Protein AF-A0A958PTQ6-F1 (afdb_monomer)

Structure (mmCIF, N/CA/C/O backbone):
data_AF-A0A958PTQ6-F1
#
_entry.id   AF-A0A958PTQ6-F1
#
loop_
_atom_site.group_PDB
_atom_site.id
_atom_site.type_symbol
_atom_site.label_atom_id
_atom_site.label_alt_id
_atom_site.label_comp_id
_atom_site.label_asym_id
_atom_site.label_entity_id
_atom_site.label_seq_id
_atom_site.pdbx_PDB_ins_code
_atom_site.Cartn_x
_atom_site.Cartn_y
_atom_site.Cartn_z
_atom_site.occupancy
_atom_site.B_iso_or_equiv
_atom_site.auth_seq_id
_atom_site.auth_comp_id
_atom_site.auth_asym_id
_atom_site.auth_atom_id
_atom_site.pdbx_PDB_model_num
ATOM 1 N N . MET A 1 1 ? 23.319 -6.627 0.185 1.00 74.75 1 MET A N 1
ATOM 2 C CA . MET A 1 1 ? 22.075 -5.988 0.674 1.00 74.75 1 MET A CA 1
ATOM 3 C C . MET A 1 1 ? 20.921 -6.926 0.342 1.00 74.75 1 MET A C 1
ATOM 5 O O . MET A 1 1 ? 20.973 -7.502 -0.732 1.00 74.75 1 MET A O 1
ATOM 9 N N . ASN A 1 2 ? 19.949 -7.148 1.234 1.00 90.38 2 ASN A N 1
ATOM 10 C CA . ASN A 1 2 ? 18.765 -7.967 0.922 1.00 90.38 2 ASN A CA 1
ATOM 11 C C . ASN A 1 2 ? 17.647 -7.031 0.417 1.00 90.38 2 ASN A C 1
ATOM 13 O O . ASN A 1 2 ? 17.141 -6.259 1.234 1.00 90.38 2 ASN A O 1
ATOM 17 N N . PRO A 1 3 ? 17.265 -7.074 -0.876 1.00 94.81 3 PRO A N 1
ATOM 18 C CA . PRO A 1 3 ? 16.287 -6.142 -1.443 1.00 94.81 3 PRO A CA 1
ATOM 19 C C . PRO A 1 3 ? 14.936 -6.154 -0.730 1.00 94.81 3 PRO A C 1
ATOM 21 O O . PRO A 1 3 ? 14.421 -5.101 -0.368 1.00 94.81 3 PRO A O 1
ATOM 24 N N . LEU A 1 4 ? 14.396 -7.341 -0.437 1.00 95.69 4 LEU A N 1
ATOM 25 C CA . LEU A 1 4 ? 13.112 -7.475 0.252 1.00 95.69 4 LEU A CA 1
ATOM 26 C C . LEU A 1 4 ? 13.173 -6.898 1.669 1.00 95.69 4 LEU A C 1
ATOM 28 O O . LEU A 1 4 ? 12.216 -6.293 2.138 1.00 95.69 4 LEU A O 1
ATOM 32 N N . LYS A 1 5 ? 14.298 -7.058 2.379 1.00 94.69 5 LYS A N 1
ATOM 33 C CA . LYS A 1 5 ? 14.469 -6.468 3.719 1.00 94.69 5 LYS A CA 1
ATOM 34 C C . LYS A 1 5 ? 14.433 -4.940 3.677 1.00 94.69 5 LYS A C 1
ATOM 36 O O . LYS A 1 5 ? 13.886 -4.330 4.589 1.00 94.69 5 LYS A O 1
ATOM 41 N N . GLU A 1 6 ? 15.015 -4.332 2.651 1.00 95.31 6 GLU A N 1
ATOM 42 C CA . GLU A 1 6 ? 14.995 -2.878 2.489 1.00 95.31 6 GLU A CA 1
ATOM 43 C C . GLU A 1 6 ? 13.618 -2.376 2.047 1.00 95.31 6 GLU A C 1
ATOM 45 O O . GLU A 1 6 ? 13.095 -1.457 2.671 1.00 95.31 6 GLU A O 1
ATOM 50 N N . LEU A 1 7 ? 12.986 -3.029 1.065 1.00 96.50 7 LEU A N 1
ATOM 51 C CA . LEU A 1 7 ? 11.627 -2.700 0.618 1.00 96.50 7 LEU A CA 1
ATOM 52 C C . LEU A 1 7 ? 10.601 -2.778 1.759 1.00 96.50 7 LEU A C 1
ATOM 54 O O . LEU A 1 7 ? 9.735 -1.915 1.852 1.00 96.50 7 LEU A O 1
ATOM 58 N N . ARG A 1 8 ? 10.729 -3.740 2.686 1.00 93.94 8 ARG A N 1
ATOM 59 C CA . ARG A 1 8 ? 9.829 -3.846 3.853 1.00 93.94 8 ARG A CA 1
ATOM 60 C C . ARG A 1 8 ? 9.816 -2.604 4.743 1.00 93.94 8 ARG A C 1
ATOM 62 O O . ARG A 1 8 ? 8.774 -2.264 5.291 1.00 93.94 8 ARG A O 1
ATOM 69 N N . LYS A 1 9 ? 10.934 -1.879 4.855 1.00 93.06 9 LYS A N 1
ATOM 70 C CA . LYS A 1 9 ? 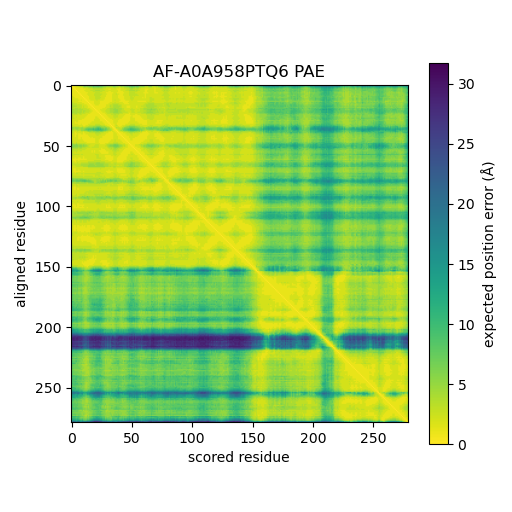10.989 -0.612 5.616 1.00 93.06 9 LYS A CA 1
ATOM 71 C C . LYS A 1 9 ? 10.126 0.484 4.973 1.00 93.06 9 LYS A C 1
ATOM 73 O O . LYS A 1 9 ? 9.817 1.495 5.600 1.00 93.06 9 LYS A O 1
ATOM 78 N N . TYR A 1 10 ? 9.745 0.281 3.716 1.00 94.62 10 TYR A N 1
ATOM 79 C CA . TYR A 1 10 ? 8.960 1.190 2.898 1.00 94.62 10 TYR A CA 1
ATOM 80 C C . TYR A 1 10 ? 7.533 0.678 2.639 1.00 94.62 10 TYR A C 1
ATOM 82 O O . TYR A 1 10 ? 6.839 1.230 1.797 1.00 94.62 10 TYR A O 1
ATOM 90 N N . ILE A 1 11 ? 7.046 -0.324 3.384 1.00 92.31 11 ILE A N 1
ATOM 91 C CA . ILE A 1 11 ? 5.626 -0.717 3.336 1.00 92.31 11 ILE A CA 1
ATOM 92 C C . ILE A 1 11 ? 4.741 0.477 3.688 1.00 92.31 11 ILE A C 1
ATOM 94 O O . ILE A 1 11 ? 5.008 1.174 4.669 1.00 92.31 11 ILE A O 1
ATOM 98 N N . GLY A 1 12 ? 3.698 0.700 2.895 1.00 90.75 12 GLY A N 1
ATOM 99 C CA . GLY A 1 12 ? 2.684 1.729 3.084 1.00 90.75 12 GLY A CA 1
ATOM 100 C C . GLY A 1 12 ? 2.213 2.335 1.765 1.00 90.75 12 GLY A C 1
ATOM 101 O O . GLY A 1 12 ? 2.660 1.953 0.681 1.00 90.75 12 GLY A O 1
ATOM 102 N N . SER A 1 13 ? 1.330 3.323 1.881 1.00 92.69 13 SER A N 1
ATOM 103 C CA . SER A 1 13 ? 0.839 4.110 0.750 1.00 92.69 13 SER A CA 1
ATOM 104 C C . SER A 1 13 ? 1.626 5.396 0.535 1.00 92.69 13 SER A C 1
ATOM 106 O O . SER A 1 13 ? 2.121 6.024 1.473 1.00 92.69 13 SER A O 1
ATOM 108 N N . TYR A 1 14 ? 1.692 5.813 -0.723 1.00 96.00 14 TYR A N 1
ATOM 109 C CA . TYR A 1 14 ? 2.466 6.939 -1.211 1.00 96.00 14 TYR A CA 1
ATOM 110 C C . TYR A 1 14 ? 1.671 7.733 -2.238 1.00 96.00 14 TYR A C 1
ATOM 112 O O . TYR A 1 14 ? 0.955 7.164 -3.064 1.00 96.00 14 TYR A O 1
ATOM 120 N N . LYS A 1 15 ? 1.839 9.056 -2.216 1.00 96.25 15 LYS A N 1
ATOM 121 C CA . LYS A 1 15 ? 1.257 9.966 -3.201 1.00 96.25 15 LYS A CA 1
ATOM 122 C C . LYS A 1 15 ? 2.251 11.046 -3.606 1.00 96.25 15 LYS A C 1
ATOM 124 O O . LYS A 1 15 ? 2.983 11.581 -2.772 1.00 96.25 15 LYS A O 1
ATOM 129 N N . GLY A 1 16 ? 2.259 11.402 -4.880 1.00 96.94 16 GLY A N 1
ATOM 130 C CA . GLY A 1 16 ? 3.077 12.493 -5.399 1.00 96.94 16 GLY A CA 1
ATOM 131 C C . GLY A 1 16 ? 2.732 12.828 -6.835 1.00 96.94 16 GLY A C 1
ATOM 132 O O . GLY A 1 16 ? 1.826 12.235 -7.414 1.00 96.94 16 GLY A O 1
ATOM 133 N N . ASP A 1 17 ? 3.462 13.777 -7.399 1.00 97.62 17 ASP A N 1
ATOM 134 C CA . ASP A 1 17 ? 3.298 14.174 -8.791 1.00 97.62 17 ASP A CA 1
ATOM 135 C C . ASP A 1 17 ? 4.319 13.448 -9.675 1.00 97.62 17 ASP A C 1
ATOM 137 O O . ASP A 1 17 ? 5.428 13.106 -9.243 1.00 97.62 17 ASP A O 1
ATOM 141 N N . GLY A 1 18 ? 3.930 13.205 -10.921 1.00 97.69 18 GLY A N 1
ATOM 142 C CA . GLY A 1 18 ? 4.759 12.585 -11.943 1.00 97.69 18 GLY A CA 1
ATOM 143 C C . GLY A 1 18 ? 4.455 13.121 -13.334 1.00 97.69 18 GLY A C 1
ATOM 144 O O . GLY A 1 18 ? 3.530 13.913 -13.528 1.00 97.69 18 GLY A O 1
ATOM 145 N N . ILE A 1 19 ? 5.266 12.703 -14.301 1.00 97.69 19 ILE A N 1
ATOM 146 C CA . ILE A 1 19 ? 5.143 13.075 -15.714 1.00 97.69 19 ILE A CA 1
ATOM 147 C C . ILE A 1 19 ? 5.263 11.801 -16.547 1.00 97.69 19 ILE A C 1
ATOM 149 O O . ILE A 1 19 ? 6.124 10.965 -16.267 1.00 97.69 19 ILE A O 1
ATOM 153 N N . ASN A 1 20 ? 4.378 11.631 -17.532 1.00 95.81 20 ASN A N 1
ATOM 154 C CA . ASN A 1 20 ? 4.401 10.488 -18.445 1.00 95.81 20 ASN A CA 1
ATOM 155 C C . ASN A 1 20 ? 5.215 10.783 -19.723 1.00 95.81 20 ASN A C 1
ATOM 157 O O . ASN A 1 20 ? 5.738 11.879 -19.927 1.00 95.81 20 ASN A O 1
ATOM 161 N N . HIS A 1 21 ? 5.272 9.803 -20.624 1.00 94.19 21 HIS A N 1
ATOM 162 C CA . HIS A 1 21 ? 6.069 9.881 -21.850 1.00 94.19 21 HIS A CA 1
ATOM 163 C C . HIS A 1 21 ? 5.585 10.942 -22.852 1.00 94.19 21 HIS A C 1
ATOM 165 O O . HIS A 1 21 ? 6.371 11.397 -23.680 1.00 94.19 21 HIS A O 1
ATOM 171 N N . GLU A 1 22 ? 4.329 11.382 -22.743 1.00 95.06 22 GLU A N 1
ATOM 172 C CA . GLU A 1 22 ? 3.746 12.477 -23.527 1.00 95.06 22 GLU A CA 1
ATOM 173 C C . GLU A 1 22 ? 3.939 13.852 -22.860 1.00 95.06 22 GLU A C 1
ATOM 175 O O . GLU A 1 22 ? 3.348 14.840 -23.288 1.00 95.06 22 GLU A O 1
ATOM 180 N N . GLN A 1 23 ? 4.756 13.933 -21.801 1.00 96.12 23 GLN A N 1
ATOM 181 C CA . GLN A 1 23 ? 4.955 15.135 -20.980 1.00 96.12 23 GLN A CA 1
ATOM 182 C C . GLN A 1 23 ? 3.685 15.608 -20.254 1.00 96.12 23 GLN A C 1
ATOM 184 O O . GLN A 1 23 ? 3.584 16.765 -19.835 1.00 96.12 23 GLN A O 1
ATOM 189 N N . GLN A 1 24 ? 2.708 14.719 -20.064 1.00 96.75 24 GLN A N 1
ATOM 190 C CA . GLN A 1 24 ? 1.491 15.032 -19.323 1.00 96.75 24 GLN A CA 1
ATOM 191 C C . GLN A 1 24 ? 1.720 14.808 -17.821 1.00 96.75 24 GLN A C 1
ATOM 193 O O . GLN A 1 24 ? 2.206 13.742 -17.423 1.00 96.75 24 GLN A O 1
ATOM 198 N N . PRO A 1 25 ? 1.348 15.777 -16.964 1.00 97.81 25 PRO A N 1
ATOM 199 C CA . PRO A 1 25 ? 1.438 15.615 -15.522 1.00 97.81 25 PRO A CA 1
ATOM 200 C C . PRO A 1 25 ? 0.342 14.680 -15.000 1.00 97.81 25 PRO A C 1
ATOM 202 O O . PRO A 1 25 ? -0.800 14.717 -15.470 1.00 97.81 25 PRO A O 1
ATOM 205 N N . PHE A 1 26 ? 0.664 13.904 -13.970 1.00 98.00 26 PHE A N 1
ATOM 206 C CA . PHE A 1 26 ? -0.277 13.029 -13.276 1.00 98.00 26 PHE A CA 1
ATOM 207 C C . PHE A 1 26 ? -0.021 13.009 -11.764 1.00 98.00 26 PHE A C 1
ATOM 209 O O . PHE A 1 26 ? 1.083 13.294 -11.305 1.00 98.00 26 PHE A O 1
ATOM 216 N N . SER A 1 27 ? -1.034 12.623 -10.988 1.00 98.06 27 SER A N 1
ATOM 217 C CA . SER A 1 27 ? -0.866 12.221 -9.591 1.00 98.06 27 SER A CA 1
ATOM 218 C C . SER A 1 27 ? -0.601 10.719 -9.520 1.00 98.06 27 SER A C 1
ATOM 220 O O . SER A 1 27 ? -1.423 9.913 -9.961 1.00 98.06 27 SER A O 1
ATOM 222 N N . GLY A 1 28 ? 0.568 10.357 -9.001 1.00 97.81 28 GLY A N 1
ATOM 223 C CA . GLY A 1 28 ? 0.984 8.987 -8.742 1.00 97.81 28 GLY A CA 1
ATOM 224 C C . GLY A 1 28 ? 0.494 8.523 -7.376 1.00 97.81 28 GLY A C 1
ATOM 225 O O . GLY A 1 28 ? 0.630 9.247 -6.387 1.00 97.81 28 GLY A O 1
ATOM 226 N N . TYR A 1 29 ? -0.055 7.315 -7.333 1.00 96.94 29 TYR A N 1
ATOM 227 C CA . TYR A 1 29 ? -0.448 6.616 -6.115 1.00 96.94 29 TYR A CA 1
ATOM 228 C C . TYR A 1 29 ? 0.249 5.268 -6.112 1.00 96.94 29 TYR A C 1
ATOM 230 O O . TYR A 1 29 ? 0.063 4.509 -7.058 1.00 96.94 29 TYR A O 1
ATOM 238 N N . LEU A 1 30 ? 1.037 4.982 -5.079 1.00 97.75 30 LEU A N 1
ATOM 239 C CA . LEU A 1 30 ? 1.739 3.711 -4.926 1.00 97.75 30 LEU A CA 1
ATOM 240 C C . LEU A 1 30 ? 1.401 3.104 -3.569 1.00 97.75 30 LEU A C 1
ATOM 242 O O . LEU A 1 30 ? 1.512 3.788 -2.557 1.00 97.75 30 LEU A O 1
ATOM 246 N N . CYS A 1 31 ? 1.031 1.830 -3.537 1.00 95.69 31 CYS A N 1
ATOM 24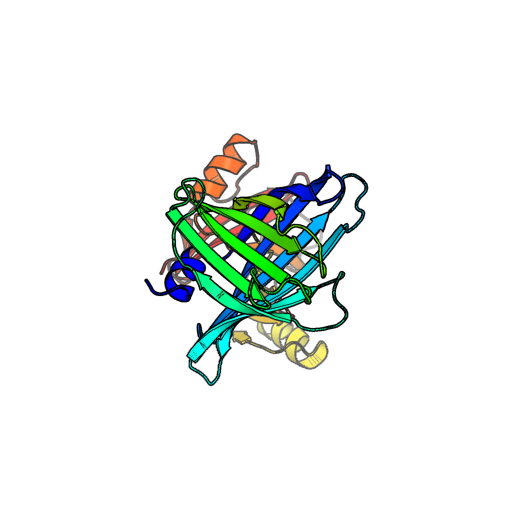7 C CA . CYS A 1 31 ? 0.904 1.052 -2.310 1.00 95.69 31 CYS A CA 1
ATOM 248 C C . CYS A 1 31 ? 1.913 -0.091 -2.353 1.00 95.69 31 CYS A C 1
ATOM 250 O O . CYS A 1 31 ? 1.910 -0.873 -3.300 1.00 95.69 31 CYS A O 1
ATOM 252 N N . LEU A 1 32 ? 2.780 -0.171 -1.345 1.00 96.00 32 LEU A N 1
ATOM 253 C CA . LEU A 1 32 ? 3.722 -1.270 -1.166 1.00 96.00 32 LEU A CA 1
ATOM 254 C C . LEU A 1 32 ? 3.311 -2.064 0.071 1.00 96.00 32 LEU A C 1
ATOM 256 O O . LEU A 1 32 ? 3.217 -1.508 1.164 1.00 96.00 32 LEU A O 1
ATOM 260 N N . SER A 1 33 ? 3.098 -3.364 -0.079 1.00 93.06 33 SER A N 1
ATOM 261 C CA . SER A 1 33 ? 2.662 -4.241 1.005 1.00 93.06 33 SER A CA 1
ATOM 262 C C . SER A 1 33 ? 3.421 -5.561 1.008 1.00 93.06 33 SER A C 1
ATOM 264 O O . SER A 1 33 ? 4.108 -5.917 0.050 1.00 93.06 33 SER A O 1
ATOM 266 N N . GLU A 1 34 ? 3.358 -6.264 2.132 1.00 92.94 34 GLU A N 1
ATOM 267 C CA . GLU A 1 34 ? 3.967 -7.580 2.268 1.00 92.94 34 GLU A CA 1
ATOM 268 C C . GLU A 1 34 ? 3.088 -8.658 1.633 1.00 92.94 34 GLU A C 1
ATOM 270 O O . GLU A 1 34 ? 1.865 -8.622 1.751 1.00 92.94 34 GLU A O 1
ATOM 275 N N . LEU A 1 35 ? 3.722 -9.639 0.992 1.00 92.06 35 LEU A N 1
ATOM 276 C CA . LEU A 1 35 ? 3.042 -10.738 0.321 1.00 92.06 35 LEU A CA 1
ATOM 277 C C . LEU A 1 35 ? 3.436 -12.088 0.946 1.00 92.06 35 LEU A C 1
ATOM 279 O O . LEU A 1 35 ? 4.625 -12.401 1.039 1.00 92.06 35 LEU A O 1
ATOM 283 N N . PHE A 1 36 ? 2.425 -12.884 1.321 1.00 84.75 36 PHE A N 1
ATOM 284 C CA . PHE A 1 36 ? 2.510 -14.265 1.836 1.00 84.75 36 PHE A CA 1
ATOM 285 C C . PHE A 1 36 ? 3.610 -14.504 2.885 1.00 84.75 36 PHE A C 1
ATOM 287 O O . PHE A 1 36 ? 4.693 -14.962 2.529 1.00 84.75 36 PHE A O 1
ATOM 294 N N . ASP A 1 37 ? 3.339 -14.265 4.173 1.00 83.94 37 ASP A N 1
ATOM 295 C CA . ASP A 1 37 ? 4.273 -14.543 5.285 1.00 83.94 37 ASP A CA 1
ATOM 296 C C . ASP A 1 37 ? 5.708 -14.065 5.004 1.00 83.94 37 ASP A C 1
ATOM 298 O O . ASP A 1 37 ? 6.680 -14.818 5.110 1.00 83.94 37 ASP A O 1
ATOM 302 N N . SER A 1 38 ? 5.840 -12.816 4.557 1.00 85.38 38 SER A N 1
ATOM 303 C CA . SER A 1 38 ? 7.129 -12.213 4.211 1.00 85.38 38 SER A CA 1
ATOM 304 C C . SER A 1 38 ? 7.872 -12.858 3.033 1.00 85.38 38 SER A C 1
ATOM 306 O O . SER A 1 38 ? 9.073 -12.627 2.890 1.00 85.38 38 SER A O 1
ATOM 308 N N . LYS A 1 39 ? 7.232 -13.631 2.152 1.00 92.31 39 LYS A N 1
ATOM 309 C CA . LYS A 1 39 ? 7.912 -14.261 1.000 1.00 92.31 39 LYS A CA 1
ATOM 310 C C . LYS A 1 39 ? 8.140 -13.318 -0.180 1.00 92.31 39 LYS A C 1
ATOM 312 O O . LYS A 1 39 ? 9.017 -13.578 -1.001 1.00 92.31 39 LYS A O 1
ATOM 317 N N . GLY A 1 40 ? 7.407 -12.213 -0.249 1.00 96.25 40 GLY A N 1
ATOM 318 C CA . GLY A 1 40 ? 7.584 -11.194 -1.276 1.00 96.25 40 GLY A CA 1
ATOM 319 C C . GLY A 1 40 ? 6.955 -9.864 -0.890 1.00 96.25 40 GLY A C 1
ATOM 320 O O . GLY A 1 40 ? 6.556 -9.656 0.257 1.00 96.25 40 GLY A O 1
ATOM 321 N N . MET A 1 41 ? 6.859 -8.979 -1.874 1.00 97.75 41 MET A N 1
ATOM 322 C CA . MET A 1 41 ? 6.129 -7.719 -1.787 1.00 97.75 41 MET A CA 1
ATOM 323 C C . MET A 1 41 ? 5.060 -7.671 -2.873 1.00 97.75 41 MET A C 1
ATOM 325 O O . MET A 1 41 ? 5.260 -8.189 -3.971 1.00 97.75 41 MET A O 1
ATOM 329 N N . GLU A 1 42 ? 3.966 -6.988 -2.584 1.00 97.25 42 GLU A N 1
ATOM 330 C CA . GLU A 1 42 ? 2.983 -6.558 -3.568 1.00 97.25 42 GLU A CA 1
ATOM 331 C C . GLU A 1 42 ? 3.087 -5.039 -3.729 1.00 97.25 42 GLU A C 1
ATOM 333 O O . GLU A 1 42 ? 3.165 -4.307 -2.741 1.00 97.25 42 GLU A O 1
ATOM 338 N N . LEU A 1 43 ? 3.123 -4.573 -4.975 1.00 98.12 43 LEU A N 1
ATOM 339 C CA . LEU A 1 43 ? 3.170 -3.162 -5.339 1.00 98.12 43 LEU A CA 1
ATOM 340 C C . LEU A 1 43 ? 1.988 -2.862 -6.257 1.00 98.12 43 LEU A C 1
ATOM 342 O O . LEU A 1 43 ? 1.845 -3.474 -7.310 1.00 98.12 43 LEU A O 1
ATOM 346 N N . GLU A 1 44 ? 1.150 -1.911 -5.875 1.00 97.75 44 GLU A N 1
ATOM 347 C CA . GLU A 1 44 ? 0.102 -1.362 -6.735 1.00 97.75 44 GLU A CA 1
ATOM 348 C C . GLU A 1 44 ? 0.456 0.076 -7.083 1.00 97.75 44 GLU A C 1
ATOM 350 O O . GLU A 1 44 ? 0.816 0.850 -6.195 1.00 97.75 44 GLU A O 1
ATOM 355 N N . PHE A 1 45 ? 0.333 0.451 -8.356 1.00 98.38 45 PHE A N 1
ATOM 356 C CA . PHE A 1 45 ? 0.572 1.823 -8.791 1.00 98.38 45 PHE A CA 1
ATOM 357 C C . PHE A 1 45 ? -0.514 2.316 -9.749 1.00 98.38 45 PHE A C 1
ATOM 359 O O . PHE A 1 45 ? -1.020 1.573 -10.590 1.00 98.38 45 PHE A O 1
ATOM 366 N N . LYS A 1 46 ? -0.883 3.594 -9.616 1.00 98.06 46 LYS A N 1
ATOM 367 C CA . LYS A 1 46 ? -1.790 4.305 -10.526 1.00 98.06 46 LYS A CA 1
ATOM 368 C C . LYS A 1 46 ? -1.241 5.687 -10.855 1.00 98.06 46 LYS A C 1
ATOM 370 O O . LYS A 1 46 ? -0.907 6.451 -9.951 1.00 98.06 46 LYS A O 1
ATOM 375 N N . ALA A 1 47 ? -1.243 6.028 -12.138 1.00 98.06 47 ALA A N 1
ATOM 376 C CA . ALA A 1 47 ? -1.017 7.374 -12.646 1.00 98.06 47 ALA A CA 1
ATOM 377 C C . ALA A 1 47 ? -2.353 7.960 -13.118 1.00 98.06 47 ALA A C 1
ATOM 379 O O . ALA A 1 47 ? -2.949 7.465 -14.079 1.00 98.06 47 ALA A O 1
ATOM 380 N N . ILE A 1 48 ? -2.827 9.001 -12.432 1.00 97.75 48 ILE A N 1
ATOM 381 C CA . ILE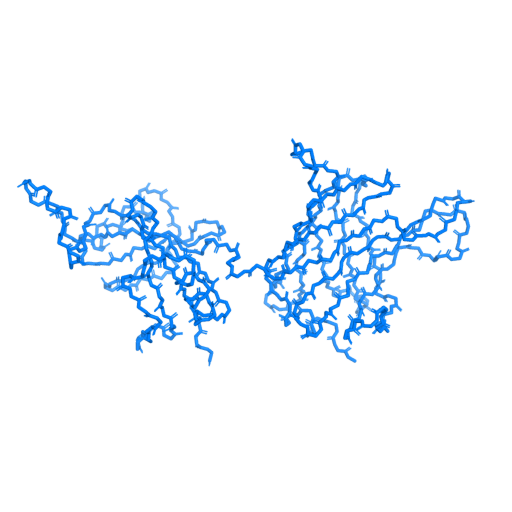 A 1 48 ? -4.142 9.605 -12.679 1.00 97.75 48 ILE A CA 1
ATOM 382 C C . ILE A 1 48 ? -3.962 11.059 -13.124 1.00 97.75 48 ILE A C 1
ATOM 384 O O . ILE A 1 48 ? -3.349 11.861 -12.416 1.00 97.75 48 ILE A O 1
ATOM 388 N N . GLY A 1 49 ? -4.488 11.396 -14.300 1.00 97.00 49 GLY A N 1
ATOM 389 C CA . GLY A 1 49 ? -4.550 12.755 -14.823 1.00 97.00 49 GLY A CA 1
ATOM 390 C C . GLY A 1 49 ? -5.420 13.673 -13.962 1.00 97.00 49 GLY A C 1
ATOM 391 O O . GLY A 1 49 ? -6.222 13.231 -13.139 1.00 97.00 49 GLY A O 1
ATOM 392 N N . LYS A 1 50 ? -5.280 14.990 -14.147 1.00 92.31 50 LYS A N 1
ATOM 393 C CA . LYS A 1 50 ? -6.047 15.989 -13.372 1.00 92.31 50 LYS A CA 1
ATOM 394 C C . LYS A 1 50 ? -7.562 15.900 -13.587 1.00 92.31 50 LYS A C 1
ATOM 396 O O . LYS A 1 50 ? -8.321 16.338 -12.731 1.00 92.31 50 LYS A O 1
ATOM 401 N N . ASP A 1 51 ? -7.978 15.363 -14.724 1.00 93.69 51 ASP A N 1
ATOM 402 C CA . ASP A 1 51 ? -9.364 15.109 -15.117 1.00 93.69 51 ASP A CA 1
ATOM 403 C C . ASP A 1 51 ? -9.911 13.769 -14.586 1.00 93.69 51 ASP A C 1
ATOM 405 O O . ASP A 1 51 ? -11.071 13.443 -14.823 1.00 93.69 51 ASP A O 1
ATOM 409 N N . GLY A 1 52 ? -9.094 12.996 -13.863 1.00 92.94 52 GLY A N 1
ATOM 410 C CA . GLY A 1 52 ? -9.440 11.661 -13.379 1.00 92.94 52 GLY A CA 1
ATOM 411 C C . GLY A 1 52 ? -9.147 10.536 -14.375 1.00 92.94 52 GLY A C 1
ATOM 412 O O . GLY A 1 52 ? -9.359 9.372 -14.034 1.00 92.94 52 GLY A O 1
ATOM 413 N N . THR A 1 53 ? -8.632 10.842 -15.571 1.00 95.75 53 THR A N 1
ATOM 414 C CA . THR A 1 53 ? -8.244 9.828 -16.558 1.00 95.75 53 THR A CA 1
ATOM 415 C C . THR A 1 53 ? -7.111 8.964 -16.006 1.00 95.75 53 THR A C 1
ATOM 417 O O . THR A 1 53 ? -6.107 9.470 -15.508 1.00 95.75 53 THR A O 1
ATOM 420 N N . ILE A 1 54 ? -7.247 7.640 -16.096 1.00 96.00 54 ILE A N 1
ATOM 421 C CA . ILE A 1 54 ? -6.185 6.705 -15.709 1.00 96.00 54 ILE A CA 1
ATOM 422 C C . ILE A 1 54 ? -5.226 6.569 -16.892 1.00 96.00 54 ILE A C 1
ATOM 424 O O . ILE A 1 54 ? -5.563 5.936 -17.888 1.00 96.00 54 ILE A O 1
ATOM 428 N N . TYR A 1 55 ? -4.032 7.149 -16.780 1.00 96.06 55 TYR A N 1
ATOM 429 C CA . TYR A 1 55 ? -2.980 6.990 -17.791 1.00 96.06 55 TYR A CA 1
ATOM 430 C C . TYR A 1 55 ? -2.263 5.649 -17.666 1.00 96.06 55 TYR A C 1
ATOM 432 O O . TYR A 1 55 ? -1.756 5.116 -18.650 1.00 96.06 55 TYR A O 1
ATOM 440 N N . HIS A 1 56 ? -2.186 5.125 -16.444 1.00 97.25 56 HIS A N 1
ATOM 441 C CA . HIS A 1 56 ? -1.580 3.835 -16.166 1.00 97.25 56 HIS A CA 1
ATOM 442 C C . HIS A 1 56 ? -2.106 3.275 -14.847 1.00 97.25 56 HIS A C 1
ATOM 444 O O . HIS A 1 56 ? -2.274 4.016 -13.874 1.00 97.25 56 HIS A O 1
ATOM 450 N N . ALA A 1 57 ? -2.327 1.967 -14.802 1.00 97.44 57 ALA A N 1
ATOM 451 C CA . ALA A 1 57 ? -2.548 1.238 -13.565 1.00 97.44 57 ALA A CA 1
ATOM 452 C C . ALA A 1 57 ? -1.855 -0.120 -13.632 1.00 97.44 57 ALA A C 1
ATOM 454 O O . ALA A 1 57 ? -1.837 -0.765 -14.682 1.00 97.44 57 ALA A O 1
ATOM 455 N N . GLU A 1 58 ? -1.325 -0.559 -12.498 1.00 97.44 58 GLU A N 1
ATOM 456 C CA . GLU A 1 58 ? -0.621 -1.826 -12.393 1.00 97.44 58 GLU A CA 1
ATOM 457 C C . GLU A 1 58 ? -0.793 -2.493 -11.033 1.00 97.44 58 GLU A C 1
ATOM 459 O O . GLU A 1 58 ? -1.073 -1.851 -10.013 1.00 97.44 58 GLU A O 1
ATOM 464 N N . LYS A 1 59 ? -0.555 -3.802 -11.051 1.00 97.81 59 LYS A N 1
ATOM 465 C CA . LYS A 1 59 ? -0.327 -4.623 -9.875 1.00 97.81 59 LYS A CA 1
ATOM 466 C C . LYS A 1 59 ? 0.881 -5.516 -10.135 1.00 97.81 59 LYS A C 1
ATOM 468 O O . LYS A 1 59 ? 0.941 -6.234 -11.135 1.00 97.81 59 LYS A O 1
ATOM 473 N N . SER A 1 60 ? 1.835 -5.445 -9.222 1.00 98.19 60 SER A N 1
ATOM 474 C CA . SER A 1 60 ? 3.162 -6.027 -9.337 1.00 98.19 60 SER A CA 1
ATOM 475 C C . SER A 1 60 ? 3.467 -6.917 -8.138 1.00 98.19 60 SER A C 1
ATOM 477 O O . SER A 1 60 ? 3.156 -6.571 -6.999 1.00 98.19 60 SER A O 1
ATOM 479 N N . VAL A 1 61 ? 4.131 -8.044 -8.380 1.00 98.12 61 VAL A N 1
ATOM 480 C CA . VAL A 1 61 ? 4.677 -8.912 -7.328 1.00 98.12 61 VAL A CA 1
ATOM 481 C C . VAL A 1 61 ? 6.194 -8.871 -7.394 1.00 98.12 61 VAL A C 1
ATOM 483 O O . VAL A 1 61 ? 6.764 -9.110 -8.455 1.00 98.12 61 VAL A O 1
ATOM 486 N N . ILE A 1 62 ? 6.849 -8.608 -6.264 1.00 98.44 62 ILE A N 1
ATOM 487 C CA . ILE A 1 62 ? 8.306 -8.669 -6.129 1.00 98.44 62 ILE A CA 1
ATOM 488 C C . ILE A 1 62 ? 8.665 -9.867 -5.256 1.00 98.44 62 ILE A C 1
ATOM 490 O O . ILE A 1 62 ? 8.445 -9.843 -4.044 1.00 98.44 62 ILE A O 1
ATOM 494 N N . ALA A 1 63 ? 9.224 -10.917 -5.848 1.00 97.75 63 ALA A N 1
ATOM 495 C CA . ALA A 1 63 ? 9.598 -12.129 -5.121 1.00 97.75 63 ALA A CA 1
ATOM 496 C C . ALA A 1 63 ? 10.727 -12.898 -5.833 1.00 97.75 63 ALA A C 1
ATOM 498 O O . ALA A 1 63 ? 11.031 -12.621 -6.997 1.00 97.75 63 ALA A O 1
ATOM 499 N N . PRO A 1 64 ? 11.391 -13.844 -5.149 1.00 96.75 64 PRO A N 1
ATOM 500 C CA . PRO A 1 64 ? 12.331 -14.746 -5.796 1.00 96.75 64 PRO A CA 1
ATOM 501 C C . PRO A 1 64 ? 11.611 -15.712 -6.746 1.00 96.75 64 PRO A C 1
ATOM 503 O O . PRO A 1 64 ? 10.535 -16.221 -6.425 1.00 96.75 64 PRO A O 1
ATOM 506 N N . GLY A 1 65 ? 12.210 -15.975 -7.904 1.00 95.19 65 GLY A N 1
ATOM 507 C CA . GLY A 1 65 ? 11.846 -17.083 -8.778 1.00 95.19 65 GLY A CA 1
ATOM 508 C C . GLY A 1 65 ? 12.327 -18.423 -8.216 1.00 95.19 65 GLY A C 1
ATOM 509 O O . GLY A 1 65 ? 13.040 -18.486 -7.215 1.00 95.19 65 GLY A O 1
ATOM 510 N N . ILE A 1 66 ? 11.958 -19.518 -8.886 1.00 94.94 66 ILE A N 1
ATOM 511 C CA . ILE A 1 66 ? 12.453 -20.869 -8.549 1.00 94.94 66 ILE A CA 1
ATOM 512 C C . ILE A 1 66 ? 13.976 -20.962 -8.733 1.00 94.94 66 ILE A C 1
ATOM 514 O O . ILE A 1 66 ? 14.638 -21.751 -8.070 1.00 94.94 66 ILE A O 1
ATOM 518 N N . ASP A 1 67 ? 14.529 -20.136 -9.615 1.00 96.38 67 ASP A N 1
ATOM 519 C CA . ASP A 1 67 ? 15.962 -19.976 -9.851 1.00 96.38 67 ASP A CA 1
ATOM 520 C C . ASP A 1 67 ? 16.645 -19.028 -8.846 1.00 96.38 67 ASP A C 1
ATOM 522 O O . ASP A 1 67 ? 17.788 -18.634 -9.057 1.00 96.38 67 ASP A O 1
ATOM 526 N N . GLU A 1 68 ? 15.940 -18.650 -7.774 1.00 93.75 68 GLU A N 1
ATOM 527 C CA . GLU A 1 68 ? 16.391 -17.789 -6.671 1.00 93.75 68 GLU A CA 1
ATOM 528 C C . GLU A 1 68 ? 16.698 -16.331 -7.057 1.00 93.75 68 GLU A C 1
ATOM 530 O O . GLU A 1 68 ? 16.991 -15.499 -6.192 1.00 93.75 68 GLU A O 1
ATOM 535 N N . ASN A 1 69 ? 16.557 -15.976 -8.335 1.00 97.19 69 ASN A N 1
ATOM 536 C CA 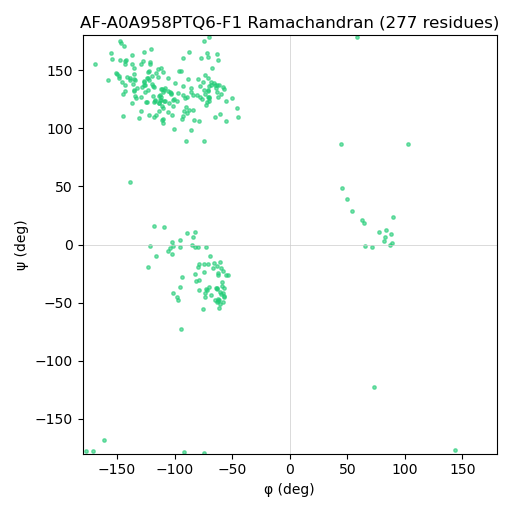. ASN A 1 69 ? 16.670 -14.603 -8.801 1.00 97.19 69 ASN A CA 1
ATOM 537 C C . ASN A 1 69 ? 15.467 -13.776 -8.341 1.00 97.19 69 ASN A C 1
ATOM 539 O O . ASN A 1 69 ? 14.338 -14.257 -8.333 1.00 97.19 69 ASN A O 1
ATOM 543 N N . LEU A 1 70 ? 15.679 -12.507 -7.986 1.00 98.12 70 LEU A N 1
ATOM 544 C CA . LEU A 1 70 ? 14.574 -11.621 -7.621 1.00 98.12 70 LEU A CA 1
ATOM 545 C C . LEU A 1 70 ? 13.946 -11.005 -8.872 1.00 98.12 70 LEU A C 1
ATOM 547 O O . LEU A 1 70 ? 14.647 -10.378 -9.669 1.00 98.12 70 LEU A O 1
ATOM 551 N N . TYR A 1 71 ? 12.626 -11.110 -8.990 1.00 98.50 71 TYR A N 1
ATOM 552 C CA . TYR A 1 71 ? 11.867 -10.505 -10.078 1.00 98.50 71 TYR A CA 1
ATOM 553 C C . TYR A 1 71 ? 10.813 -9.538 -9.565 1.00 98.50 71 TYR A C 1
ATOM 555 O O . TYR A 1 71 ? 10.345 -9.658 -8.435 1.00 98.50 71 TYR A O 1
ATOM 563 N N . LEU A 1 72 ? 10.419 -8.624 -10.446 1.00 98.69 72 LEU A N 1
ATOM 564 C CA . LEU A 1 72 ? 9.177 -7.871 -10.393 1.00 98.69 72 LEU A CA 1
ATOM 565 C C . LEU A 1 72 ? 8.295 -8.364 -11.552 1.00 98.69 72 LEU A C 1
ATOM 567 O O . LEU A 1 72 ? 8.581 -8.092 -12.719 1.00 98.69 72 LEU A O 1
ATOM 571 N N . TRP A 1 73 ? 7.245 -9.125 -11.245 1.00 98.31 73 TRP A N 1
ATOM 572 C CA . TRP A 1 73 ? 6.220 -9.525 -12.213 1.00 98.31 73 TRP A CA 1
ATOM 573 C C . TRP A 1 73 ? 5.145 -8.456 -12.263 1.00 98.31 73 TRP A C 1
ATOM 575 O O . TRP A 1 73 ? 4.469 -8.232 -11.262 1.00 98.31 73 TRP A O 1
ATOM 585 N N . ASN A 1 74 ? 5.009 -7.803 -13.410 1.00 97.88 74 ASN A N 1
ATOM 586 C CA . ASN A 1 74 ? 4.155 -6.639 -13.585 1.00 97.88 74 ASN A CA 1
ATOM 587 C C . ASN A 1 74 ? 2.979 -6.962 -14.516 1.00 97.88 74 ASN A C 1
ATOM 589 O O . ASN A 1 74 ? 3.185 -7.408 -15.649 1.00 97.88 74 ASN A O 1
ATOM 593 N N . LEU A 1 75 ? 1.755 -6.731 -14.035 1.00 97.88 75 LEU A N 1
ATOM 594 C CA . LEU A 1 75 ? 0.534 -6.745 -14.835 1.00 97.88 75 LEU A CA 1
ATOM 595 C C . LEU A 1 75 ? -0.029 -5.327 -14.874 1.00 97.88 75 LEU A C 1
ATOM 597 O O . LEU A 1 75 ? -0.325 -4.755 -13.823 1.00 97.88 75 LEU A O 1
ATOM 601 N N . ASN A 1 76 ? -0.182 -4.765 -16.071 1.00 96.75 76 ASN A N 1
ATOM 602 C CA . ASN A 1 76 ? -0.514 -3.356 -16.229 1.00 96.75 76 ASN A CA 1
ATOM 603 C C . ASN A 1 76 ? -1.453 -3.085 -17.417 1.00 96.75 76 ASN A C 1
ATOM 605 O O . ASN A 1 76 ? -1.733 -3.96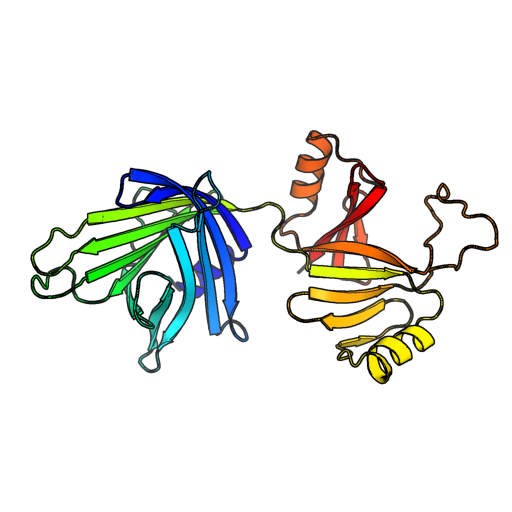9 -18.221 1.00 96.75 76 ASN A O 1
ATOM 609 N N . THR A 1 77 ? -1.953 -1.852 -17.519 1.00 94.75 77 THR A N 1
ATOM 610 C CA . THR A 1 77 ? -2.909 -1.423 -18.562 1.00 94.75 77 THR A CA 1
ATOM 611 C C . THR A 1 77 ? -2.326 -1.306 -19.972 1.00 94.75 77 THR A C 1
ATOM 613 O O . THR A 1 77 ? -3.082 -1.232 -20.936 1.00 94.75 77 THR A O 1
ATOM 616 N N . ASN A 1 78 ? -1.003 -1.247 -20.099 1.00 90.31 78 ASN A N 1
ATOM 617 C CA . ASN A 1 78 ? -0.272 -0.949 -21.332 1.00 90.31 78 ASN A CA 1
ATOM 618 C C . ASN A 1 78 ? 0.393 -2.195 -21.945 1.00 90.31 78 ASN A C 1
ATOM 620 O O . ASN A 1 78 ? 0.948 -2.114 -23.041 1.00 90.31 78 ASN A O 1
ATOM 624 N N . SER A 1 79 ? 0.346 -3.340 -21.261 1.00 89.19 79 SER A N 1
ATOM 625 C CA . SER A 1 79 ? 0.873 -4.615 -21.736 1.00 89.19 79 SER A CA 1
ATOM 626 C C . SER A 1 79 ? -0.248 -5.633 -21.957 1.00 89.19 79 SER A C 1
ATOM 628 O O . SER A 1 79 ? -1.281 -5.628 -21.294 1.00 89.19 79 SER A O 1
ATOM 630 N N . ASN A 1 80 ? -0.035 -6.559 -22.895 1.00 89.12 80 ASN A N 1
ATOM 631 C CA . ASN A 1 80 ? -1.001 -7.625 -23.186 1.00 89.12 80 ASN A CA 1
ATOM 632 C C . ASN A 1 80 ? -0.948 -8.790 -22.176 1.00 89.12 80 ASN A C 1
ATOM 634 O O . ASN A 1 80 ? -1.689 -9.761 -22.319 1.00 89.12 80 ASN A O 1
ATOM 638 N N . GLY A 1 81 ? -0.044 -8.747 -21.195 1.00 92.38 81 GLY A N 1
ATOM 639 C CA . GLY A 1 81 ? 0.169 -9.840 -20.254 1.00 92.38 81 GLY A CA 1
ATOM 640 C C . GLY A 1 81 ? 1.213 -9.519 -19.190 1.00 92.38 81 GLY A C 1
ATOM 641 O O . GLY A 1 81 ? 1.763 -8.422 -19.142 1.00 92.38 81 GLY A O 1
ATOM 642 N N . MET A 1 82 ? 1.485 -10.505 -18.336 1.00 95.25 82 MET A N 1
ATOM 643 C CA . MET A 1 82 ? 2.446 -10.385 -17.240 1.00 95.25 82 MET A CA 1
ATOM 644 C C . MET A 1 82 ? 3.886 -10.310 -17.770 1.00 95.25 82 MET A C 1
ATOM 646 O O . MET A 1 82 ? 4.317 -11.209 -18.496 1.00 95.25 82 MET A O 1
ATOM 650 N N . ILE A 1 83 ? 4.646 -9.289 -17.365 1.00 96.75 83 ILE A N 1
ATOM 651 C CA . ILE A 1 83 ? 6.049 -9.104 -17.766 1.00 96.75 83 ILE A CA 1
ATOM 652 C C . ILE A 1 83 ? 6.975 -9.352 -16.561 1.00 96.75 83 ILE A C 1
ATOM 654 O O . ILE A 1 83 ? 6.887 -8.624 -15.567 1.00 96.75 83 ILE A O 1
ATOM 658 N N . PRO A 1 84 ? 7.869 -10.360 -16.613 1.00 97.31 84 PRO A N 1
ATOM 659 C CA . PRO A 1 84 ? 8.852 -10.602 -15.564 1.00 97.31 84 PRO A CA 1
ATOM 660 C C . PRO A 1 84 ? 10.092 -9.720 -15.755 1.00 97.31 84 PRO A C 1
ATOM 662 O O . PRO A 1 84 ? 10.853 -9.891 -16.708 1.00 97.31 84 PRO A O 1
ATOM 665 N N . HIS A 1 85 ? 10.345 -8.821 -14.811 1.00 98.50 85 HIS A N 1
ATOM 666 C CA . HIS A 1 85 ? 11.538 -7.982 -14.793 1.00 98.50 85 HIS A CA 1
ATOM 667 C C . HIS A 1 85 ? 12.551 -8.532 -13.790 1.00 98.50 85 HIS A C 1
ATOM 669 O O . HIS A 1 85 ? 12.265 -8.610 -12.600 1.00 98.50 85 HIS A O 1
ATOM 675 N N . LEU A 1 86 ? 13.744 -8.910 -14.247 1.00 98.56 86 LEU A N 1
ATOM 676 C CA . LEU A 1 86 ? 14.820 -9.412 -13.383 1.00 98.56 86 LEU A CA 1
ATOM 677 C C . LEU A 1 86 ? 15.503 -8.248 -12.661 1.00 98.56 86 LEU A C 1
ATOM 679 O O . LEU A 1 86 ? 15.847 -7.267 -13.315 1.00 98.56 86 LEU A O 1
ATOM 683 N N . LEU A 1 87 ? 15.798 -8.366 -11.366 1.00 98.50 87 LEU A N 1
ATOM 684 C CA . LEU A 1 87 ? 16.633 -7.391 -10.660 1.00 98.50 87 LEU A CA 1
ATOM 685 C C . LEU A 1 87 ? 18.035 -7.322 -11.298 1.00 98.50 87 LEU A C 1
ATOM 687 O O . LEU A 1 87 ? 18.813 -8.270 -11.216 1.00 98.50 87 LEU A O 1
ATOM 691 N N . LYS A 1 88 ? 18.365 -6.191 -11.926 1.00 97.56 88 LYS A N 1
ATOM 692 C CA . LYS A 1 88 ? 19.634 -5.956 -12.633 1.00 97.56 88 LYS A CA 1
ATOM 693 C C . LYS A 1 88 ? 20.676 -5.259 -11.772 1.00 97.56 88 LYS A C 1
ATOM 695 O O . LYS A 1 88 ? 21.865 -5.532 -11.901 1.00 97.56 88 LYS A O 1
ATOM 700 N N . SER A 1 89 ? 20.244 -4.334 -10.919 1.00 96.50 89 SER A N 1
ATOM 701 C CA . SER A 1 89 ? 21.147 -3.507 -10.121 1.00 96.50 89 SER A CA 1
ATOM 702 C C . SER A 1 89 ? 20.504 -3.086 -8.808 1.00 96.50 89 SER A C 1
ATOM 704 O O . SER A 1 89 ? 19.295 -2.861 -8.733 1.00 96.50 89 SER A O 1
ATOM 706 N N . THR A 1 90 ? 21.345 -2.945 -7.782 1.00 97.19 90 THR A N 1
ATOM 707 C CA . THR A 1 90 ? 20.987 -2.322 -6.502 1.00 97.19 90 THR A CA 1
ATOM 708 C C . THR A 1 90 ? 21.808 -1.061 -6.210 1.00 97.19 90 THR A C 1
ATOM 710 O O . THR A 1 90 ? 21.937 -0.655 -5.054 1.00 97.19 90 THR A O 1
ATOM 713 N N . GLN A 1 91 ? 22.472 -0.504 -7.228 1.00 95.50 91 GLN A N 1
ATOM 714 C CA . GLN A 1 91 ? 23.305 0.688 -7.075 1.00 95.50 91 GLN A CA 1
ATOM 715 C C . GLN A 1 91 ? 22.415 1.929 -6.956 1.00 95.50 91 GLN A C 1
ATOM 717 O O . GLN A 1 91 ? 21.596 2.141 -7.853 1.00 95.50 91 GLN A O 1
ATOM 722 N N . PRO A 1 92 ? 22.562 2.750 -5.899 1.00 95.62 92 PRO A N 1
ATOM 723 C CA . PRO A 1 92 ? 21.760 3.955 -5.737 1.00 95.62 92 PRO A CA 1
ATOM 724 C C . PRO A 1 92 ? 21.903 4.909 -6.924 1.00 95.62 92 PRO A C 1
ATOM 726 O O . PRO A 1 92 ? 23.012 5.183 -7.391 1.00 95.62 92 PRO A O 1
ATOM 729 N N . ARG A 1 93 ? 20.779 5.451 -7.391 1.00 93.56 93 ARG A N 1
ATOM 730 C CA . ARG A 1 93 ? 20.723 6.462 -8.457 1.00 93.56 93 ARG A CA 1
ATOM 731 C C . ARG A 1 93 ? 20.264 7.802 -7.903 1.00 93.56 93 ARG A C 1
ATOM 733 O O . ARG A 1 93 ? 19.516 7.846 -6.930 1.00 93.56 93 ARG A O 1
ATOM 740 N N . ASN A 1 94 ? 20.680 8.900 -8.534 1.00 90.94 94 ASN A N 1
ATOM 741 C CA . ASN A 1 94 ? 20.117 10.240 -8.305 1.00 90.94 94 ASN A CA 1
ATOM 742 C C . ASN A 1 94 ? 20.111 10.707 -6.830 1.00 90.94 94 ASN A C 1
ATOM 744 O O . ASN A 1 94 ? 19.249 11.482 -6.425 1.00 90.94 94 ASN A O 1
ATOM 748 N N . GLY A 1 95 ? 21.064 10.235 -6.016 1.00 93.06 95 GLY A N 1
ATOM 749 C CA . GLY A 1 95 ? 21.158 10.574 -4.590 1.00 93.06 95 GLY A CA 1
ATOM 750 C C . GLY A 1 95 ? 20.166 9.841 -3.678 1.00 93.06 95 GLY A C 1
ATOM 751 O O . GLY A 1 95 ? 20.033 10.212 -2.512 1.00 93.06 95 GLY A O 1
ATOM 752 N N . SER A 1 96 ? 19.475 8.817 -4.184 1.00 95.62 96 SER A N 1
ATOM 753 C CA . SER A 1 96 ? 18.683 7.901 -3.358 1.00 95.62 96 SER A CA 1
ATOM 754 C C . SER A 1 96 ? 19.562 7.145 -2.355 1.00 95.62 96 SER A C 1
ATOM 756 O O . SER A 1 96 ? 20.779 7.029 -2.515 1.00 95.62 96 SER A O 1
ATOM 758 N N . GLN A 1 97 ? 18.942 6.631 -1.293 1.00 95.88 97 GLN A N 1
ATOM 759 C CA . GLN A 1 97 ? 19.622 5.780 -0.316 1.00 95.88 97 GLN A CA 1
ATOM 760 C C . GLN A 1 97 ? 19.882 4.385 -0.895 1.00 95.88 97 GLN A C 1
ATOM 762 O O . GLN A 1 97 ? 20.956 3.820 -0.692 1.00 95.88 97 GLN A O 1
ATOM 767 N N . SER A 1 98 ? 18.894 3.852 -1.613 1.00 96.81 98 SER A N 1
ATOM 768 C CA . SER A 1 98 ? 18.935 2.552 -2.279 1.00 96.81 98 SER A CA 1
ATOM 769 C C . SER A 1 98 ? 18.088 2.618 -3.546 1.00 96.81 98 SER A C 1
ATOM 771 O O . SER A 1 98 ? 17.032 3.241 -3.533 1.00 96.81 98 SER A O 1
ATOM 773 N N . THR A 1 99 ? 18.495 1.914 -4.599 1.00 98.25 99 THR A N 1
ATOM 774 C CA . THR A 1 99 ? 17.681 1.719 -5.809 1.00 98.25 99 THR A CA 1
ATOM 775 C C . THR A 1 99 ? 17.527 0.230 -6.066 1.00 98.25 99 THR A C 1
ATOM 777 O O . THR A 1 99 ? 18.482 -0.518 -5.875 1.00 98.25 99 THR A O 1
ATOM 780 N N . PHE A 1 100 ? 16.360 -0.199 -6.538 1.00 98.44 100 PHE A N 1
ATOM 781 C CA . PHE A 1 100 ? 16.146 -1.522 -7.121 1.00 98.44 100 PHE A CA 1
ATOM 782 C C . PHE A 1 100 ? 15.719 -1.356 -8.573 1.00 98.44 100 PHE A C 1
ATOM 784 O O . PHE A 1 100 ? 14.627 -0.862 -8.845 1.00 98.44 100 PHE A O 1
ATOM 791 N N . LEU A 1 101 ? 16.606 -1.734 -9.492 1.00 98.44 101 LEU A N 1
ATOM 792 C CA . LEU A 1 101 ? 16.376 -1.629 -10.929 1.00 98.44 101 LEU A CA 1
ATOM 793 C C . LEU A 1 101 ? 16.021 -3.007 -11.481 1.00 98.44 101 LEU A C 1
ATOM 795 O O . LEU A 1 101 ? 16.871 -3.900 -11.502 1.00 98.44 101 LEU A O 1
ATOM 799 N N . PHE A 1 102 ? 14.778 -3.182 -11.911 1.00 98.69 102 PHE A N 1
ATOM 800 C CA . PHE A 1 102 ? 14.276 -4.415 -12.506 1.00 98.69 102 PHE A CA 1
ATOM 801 C C . PHE A 1 102 ? 14.172 -4.246 -14.018 1.00 98.69 102 PHE A C 1
ATOM 803 O O . PHE A 1 102 ? 13.591 -3.273 -14.472 1.00 98.69 102 PHE A O 1
ATOM 810 N N . GLY A 1 103 ? 14.711 -5.181 -14.799 1.00 98.25 103 GLY A N 1
ATOM 811 C CA . GLY A 1 103 ? 14.788 -5.066 -16.255 1.00 98.25 103 GLY A CA 1
ATOM 812 C C . GLY A 1 103 ? 14.202 -6.259 -17.000 1.00 98.25 103 GLY A C 1
ATOM 813 O O . GLY A 1 103 ? 14.470 -7.416 -16.654 1.00 98.25 103 GLY A O 1
ATOM 814 N N . PHE A 1 104 ? 13.458 -5.967 -18.061 1.00 97.75 104 PHE A N 1
ATOM 815 C CA . PHE A 1 104 ? 12.988 -6.903 -19.072 1.00 97.75 104 PHE A CA 1
ATOM 816 C C . PHE A 1 104 ? 13.824 -6.753 -20.351 1.00 97.75 104 PHE A C 1
ATOM 818 O O . PHE A 1 104 ? 14.023 -5.649 -20.863 1.00 97.75 104 PHE A O 1
ATOM 825 N N . ASN A 1 105 ? 14.300 -7.888 -20.878 1.00 96.62 105 ASN A N 1
ATOM 826 C CA . ASN A 1 105 ? 15.319 -7.978 -21.932 1.00 96.62 105 ASN A CA 1
ATOM 827 C C . ASN A 1 105 ? 16.665 -7.304 -21.573 1.00 96.62 105 ASN A C 1
ATOM 829 O O . ASN A 1 105 ? 16.882 -6.831 -20.457 1.00 96.62 105 ASN A O 1
ATOM 833 N N . ASN A 1 106 ? 17.640 -7.389 -22.486 1.00 94.00 106 ASN A N 1
ATOM 834 C CA . ASN A 1 106 ? 18.922 -6.685 -22.376 1.00 94.00 106 ASN A CA 1
ATOM 835 C C . ASN A 1 106 ? 18.776 -5.306 -23.024 1.00 94.00 106 ASN A C 1
ATOM 837 O O . ASN A 1 106 ? 18.406 -5.257 -24.193 1.00 94.00 106 ASN A O 1
ATOM 841 N N . ILE A 1 107 ? 19.112 -4.223 -22.315 1.00 94.50 107 ILE A N 1
ATOM 842 C CA . ILE A 1 107 ? 19.038 -2.844 -22.825 1.00 94.50 107 ILE A CA 1
ATOM 843 C C . ILE A 1 107 ? 19.831 -2.633 -24.127 1.00 94.50 107 ILE A C 1
ATOM 845 O O . ILE A 1 107 ? 19.451 -1.806 -24.952 1.00 94.50 107 ILE A O 1
ATOM 849 N N . GLU A 1 108 ? 20.871 -3.431 -24.378 1.00 94.69 108 GLU A N 1
ATOM 850 C CA . GLU A 1 108 ? 21.681 -3.366 -25.602 1.00 94.69 108 GLU A CA 1
ATOM 851 C C . GLU A 1 108 ? 21.018 -4.041 -26.819 1.00 94.69 108 GLU A C 1
ATOM 853 O O . GLU A 1 108 ? 21.419 -3.783 -27.953 1.00 94.69 108 GLU A O 1
ATOM 858 N N . ASN A 1 109 ? 20.000 -4.889 -26.619 1.00 95.25 109 ASN A N 1
ATOM 859 C CA . ASN A 1 109 ? 19.371 -5.668 -27.692 1.00 95.25 109 ASN A CA 1
ATOM 860 C C . ASN A 1 109 ? 18.474 -4.807 -28.590 1.00 95.25 109 ASN A C 1
ATOM 862 O O . ASN A 1 109 ? 17.268 -4.729 -28.350 1.00 95.25 109 ASN A O 1
ATOM 866 N N . GLN A 1 110 ? 19.053 -4.215 -29.641 1.00 94.81 110 GLN A N 1
ATOM 867 C CA . GLN A 1 110 ? 18.358 -3.268 -30.516 1.00 94.81 110 GLN A CA 1
ATOM 868 C C . GLN A 1 110 ? 17.120 -3.806 -31.245 1.00 94.81 110 GLN A C 1
ATOM 870 O O . GLN A 1 110 ? 16.283 -3.017 -31.677 1.00 94.81 110 GLN A O 1
ATOM 875 N N . ASP A 1 111 ? 16.939 -5.121 -31.291 1.00 97.00 111 ASP A N 1
ATOM 876 C CA . ASP A 1 111 ? 15.881 -5.766 -32.065 1.00 97.00 111 ASP A CA 1
ATOM 877 C C . ASP A 1 111 ? 14.619 -6.074 -31.242 1.00 97.00 111 ASP A C 1
ATOM 879 O O . ASP A 1 111 ? 13.631 -6.575 -31.778 1.00 97.00 111 ASP A O 1
ATOM 883 N N . ALA A 1 112 ? 14.621 -5.773 -29.938 1.00 96.00 112 ALA A N 1
ATOM 884 C CA . ALA A 1 112 ? 13.518 -6.092 -29.035 1.00 96.00 112 ALA A CA 1
ATOM 885 C C . ALA A 1 112 ? 13.027 -4.881 -28.230 1.00 96.00 112 ALA A C 1
ATOM 887 O O . ALA A 1 112 ? 13.755 -3.914 -27.986 1.00 96.00 112 ALA A O 1
ATOM 888 N N . PHE A 1 113 ? 11.778 -4.972 -27.764 1.00 96.00 113 PHE A N 1
ATOM 889 C CA . PHE A 1 113 ? 11.285 -4.105 -26.697 1.00 96.00 113 PHE A CA 1
ATOM 890 C C . PHE A 1 113 ? 12.083 -4.355 -25.417 1.00 96.00 113 PHE A C 1
ATOM 892 O O . PHE A 1 113 ? 12.364 -5.504 -25.066 1.00 96.00 113 PHE A O 1
ATOM 899 N N . ARG A 1 114 ? 12.446 -3.278 -24.731 1.00 97.25 114 ARG A N 1
ATOM 900 C CA . ARG A 1 114 ? 13.228 -3.289 -23.495 1.00 97.25 114 ARG A CA 1
ATOM 901 C C . ARG A 1 114 ? 12.593 -2.347 -22.505 1.00 97.25 114 ARG A C 1
ATOM 903 O O . ARG A 1 114 ? 12.186 -1.255 -22.895 1.00 97.25 114 ARG A O 1
ATOM 910 N N . GLU A 1 115 ? 12.588 -2.746 -21.246 1.00 97.94 115 GLU A N 1
ATOM 911 C CA . GLU A 1 115 ? 11.986 -1.969 -20.173 1.00 97.94 115 GLU A CA 1
ATOM 912 C C . GLU A 1 115 ? 12.789 -2.139 -18.889 1.00 97.94 115 GLU A C 1
ATOM 914 O O . GLU A 1 115 ? 13.248 -3.236 -18.573 1.00 97.94 115 GLU A O 1
ATOM 919 N N . GLU A 1 116 ? 12.963 -1.050 -18.154 1.00 98.44 116 GLU A N 1
ATOM 920 C CA . GLU A 1 116 ? 13.455 -1.059 -16.789 1.00 98.44 116 GLU A CA 1
ATOM 921 C C . GLU A 1 116 ? 12.520 -0.265 -15.884 1.00 98.44 116 GLU A C 1
ATOM 923 O O . GLU A 1 116 ? 12.118 0.855 -16.199 1.00 98.44 116 GLU A O 1
ATOM 928 N N . ILE A 1 117 ? 12.239 -0.846 -14.725 1.00 98.56 117 ILE A N 1
ATOM 929 C CA . ILE A 1 117 ? 11.459 -0.263 -13.646 1.00 98.56 117 ILE A CA 1
ATOM 930 C C . ILE A 1 117 ? 12.418 0.017 -12.492 1.00 98.56 117 ILE A C 1
ATOM 932 O O . ILE A 1 117 ? 13.039 -0.905 -11.953 1.00 98.56 117 ILE A O 1
ATOM 936 N N . ALA A 1 118 ? 12.543 1.282 -12.103 1.00 98.56 118 ALA A N 1
ATOM 937 C CA . ALA A 1 118 ? 13.356 1.695 -10.968 1.00 98.56 118 ALA A CA 1
ATOM 938 C C . ALA A 1 118 ? 12.473 2.014 -9.758 1.00 98.56 118 ALA A C 1
ATOM 940 O O . ALA A 1 118 ? 11.535 2.807 -9.849 1.00 98.56 118 ALA A O 1
ATOM 941 N N . ILE A 1 119 ? 12.814 1.424 -8.612 1.00 98.62 119 ILE A N 1
ATOM 942 C CA . ILE A 1 119 ? 12.285 1.797 -7.298 1.00 98.62 119 ILE A CA 1
ATOM 943 C C . ILE A 1 119 ? 13.425 2.445 -6.514 1.00 98.62 119 ILE A C 1
ATOM 945 O O . ILE A 1 119 ? 14.318 1.746 -6.030 1.00 98.62 119 ILE A O 1
ATOM 949 N N . ASP A 1 120 ? 13.404 3.769 -6.387 1.00 98.44 120 ASP A N 1
ATOM 950 C CA . ASP A 1 120 ? 14.383 4.516 -5.599 1.00 98.44 120 ASP A CA 1
ATOM 951 C C . ASP A 1 120 ? 13.813 4.823 -4.210 1.00 98.44 120 ASP A C 1
ATOM 953 O O . ASP A 1 120 ? 12.761 5.450 -4.070 1.00 98.44 120 ASP A O 1
ATOM 957 N N . LEU A 1 121 ? 14.529 4.403 -3.173 1.00 98.00 121 LEU A N 1
ATOM 958 C CA . LEU A 1 121 ? 14.184 4.612 -1.773 1.00 98.00 121 LEU A CA 1
ATOM 959 C C . LEU A 1 121 ? 14.995 5.778 -1.209 1.00 98.00 121 LEU A C 1
ATOM 961 O O . LEU A 1 121 ? 16.229 5.789 -1.284 1.00 98.00 121 LEU A O 1
ATOM 965 N N . TRP A 1 122 ? 14.313 6.766 -0.637 1.00 97.62 122 TRP A N 1
ATOM 966 C CA . TRP A 1 122 ? 14.930 7.997 -0.147 1.00 97.62 122 TRP A CA 1
ATOM 967 C C . TRP A 1 122 ? 15.000 8.025 1.376 1.00 97.62 122 TRP A C 1
ATOM 969 O O . TRP A 1 122 ? 14.059 7.637 2.057 1.00 97.62 122 TRP A O 1
ATOM 979 N N . SER A 1 123 ? 16.077 8.587 1.931 1.00 95.00 123 SER A N 1
ATOM 980 C CA . SER A 1 123 ? 16.307 8.639 3.385 1.00 95.00 123 SER A CA 1
ATOM 981 C C . SER A 1 123 ? 15.229 9.387 4.184 1.00 95.00 123 SER A C 1
ATOM 983 O O . SER A 1 123 ? 15.097 9.165 5.384 1.00 95.00 123 SER A O 1
ATOM 985 N N . ASN A 1 124 ? 14.445 10.251 3.536 1.00 93.12 124 ASN A N 1
ATOM 986 C CA . ASN A 1 124 ? 13.285 10.937 4.115 1.00 93.12 124 ASN A CA 1
ATOM 987 C C . ASN A 1 124 ? 11.991 10.097 4.070 1.00 93.12 124 ASN A C 1
ATOM 989 O O . ASN A 1 124 ? 10.917 10.603 4.390 1.00 93.12 124 ASN A O 1
ATOM 993 N N . GLY A 1 125 ? 12.079 8.832 3.654 1.00 93.44 125 GLY A N 1
ATOM 994 C CA . GLY A 1 125 ? 10.957 7.912 3.549 1.00 93.44 125 GLY A CA 1
ATOM 995 C C . GLY A 1 125 ? 10.134 8.051 2.270 1.00 93.44 125 GLY A C 1
ATOM 996 O O . GLY A 1 125 ? 9.099 7.399 2.195 1.00 93.44 125 GLY A O 1
ATOM 997 N N . GLU A 1 126 ? 10.544 8.870 1.295 1.00 97.31 126 GLU A N 1
ATOM 998 C CA . GLU A 1 126 ? 9.909 8.966 -0.030 1.00 97.31 126 GLU A CA 1
ATOM 999 C C . GLU A 1 126 ? 10.291 7.780 -0.934 1.00 97.31 126 GLU A C 1
ATOM 1001 O O . GLU A 1 126 ? 11.310 7.115 -0.724 1.00 97.31 126 GLU A O 1
ATOM 1006 N N . ILE A 1 127 ? 9.487 7.547 -1.975 1.00 98.38 127 ILE A N 1
ATOM 1007 C CA . ILE A 1 127 ? 9.779 6.594 -3.056 1.00 98.38 127 ILE A CA 1
ATOM 1008 C C . ILE A 1 127 ? 9.742 7.333 -4.392 1.00 98.38 127 ILE A C 1
ATOM 1010 O O . ILE A 1 127 ? 8.786 8.063 -4.661 1.00 98.38 127 ILE A O 1
ATOM 1014 N N . SER A 1 128 ? 10.743 7.118 -5.248 1.00 98.50 128 SER A N 1
ATOM 1015 C CA . SER A 1 128 ? 10.586 7.368 -6.685 1.00 98.50 128 SER A CA 1
ATOM 1016 C C . SER A 1 128 ? 10.326 6.067 -7.422 1.00 98.50 128 SER A C 1
ATOM 1018 O O . SER A 1 128 ? 10.934 5.042 -7.124 1.00 98.50 128 SER A O 1
ATOM 1020 N N . TYR A 1 129 ? 9.402 6.130 -8.373 1.00 98.56 129 TYR A N 1
ATOM 1021 C CA . TYR A 1 129 ? 9.022 5.011 -9.217 1.00 98.56 129 TYR A CA 1
ATOM 1022 C C . TYR A 1 129 ? 9.070 5.472 -10.668 1.00 98.56 129 TYR A C 1
ATOM 1024 O O . TYR A 1 129 ? 8.338 6.401 -11.025 1.00 98.56 129 TYR A O 1
ATOM 1032 N N . SER A 1 130 ? 9.969 4.898 -11.471 1.00 98.38 130 SER A N 1
ATOM 1033 C CA . SER A 1 130 ? 10.164 5.307 -12.864 1.00 98.38 130 SER A CA 1
ATOM 1034 C C . SER A 1 130 ? 10.279 4.134 -13.829 1.00 98.38 130 SER A C 1
ATOM 1036 O O . SER A 1 130 ? 10.712 3.040 -13.473 1.00 98.38 130 SER A O 1
ATOM 1038 N N . TYR A 1 131 ? 9.873 4.406 -15.065 1.00 98.12 131 TYR A N 1
ATOM 1039 C CA . TYR A 1 131 ? 9.900 3.509 -16.206 1.00 98.12 131 TYR A CA 1
ATOM 1040 C C . TYR A 1 131 ? 10.836 4.073 -17.271 1.00 98.12 131 TYR A C 1
ATOM 1042 O O . TYR A 1 131 ? 10.645 5.192 -17.762 1.00 98.12 131 TYR A O 1
ATOM 1050 N N . SER A 1 132 ? 11.815 3.263 -17.659 1.00 98.31 132 SER A N 1
ATOM 1051 C CA . SER A 1 132 ? 12.651 3.481 -18.836 1.00 98.31 132 SER A CA 1
ATOM 1052 C C . SER A 1 132 ? 12.342 2.419 -19.872 1.00 98.31 132 SER A C 1
ATOM 1054 O O . SER A 1 132 ? 12.267 1.247 -19.525 1.00 98.31 132 SER A O 1
ATOM 1056 N N . TRP A 1 133 ? 12.170 2.788 -21.137 1.00 97.69 133 TRP A N 1
ATOM 1057 C CA . TRP A 1 133 ? 11.922 1.792 -22.179 1.00 97.69 133 TRP A CA 1
ATOM 1058 C C . TRP A 1 133 ? 12.358 2.244 -23.571 1.00 97.69 133 TRP A C 1
ATOM 1060 O O . TRP A 1 133 ? 12.495 3.438 -23.862 1.00 97.69 133 TRP A O 1
ATOM 1070 N N . GLY A 1 134 ? 12.555 1.255 -24.444 1.00 97.56 134 GLY A N 1
ATOM 1071 C CA . GLY A 1 134 ? 12.875 1.430 -25.858 1.00 97.56 134 GLY A CA 1
ATOM 1072 C C . GLY A 1 134 ? 12.191 0.369 -26.722 1.00 97.56 134 GLY A C 1
ATOM 1073 O O . GLY A 1 134 ? 12.245 -0.824 -26.418 1.00 97.56 134 GLY A O 1
ATOM 1074 N N . LEU A 1 135 ? 11.545 0.805 -27.806 1.00 96.38 135 LEU A N 1
ATOM 1075 C CA . LEU A 1 135 ? 11.030 -0.080 -28.859 1.00 96.38 135 LEU A CA 1
ATOM 1076 C C . LEU A 1 135 ? 12.192 -0.667 -29.690 1.00 96.38 135 LEU A C 1
ATOM 1078 O O . LEU A 1 135 ? 13.306 -0.138 -29.630 1.00 96.38 135 LEU A O 1
ATOM 1082 N N . PRO A 1 136 ? 11.967 -1.727 -30.491 1.00 97.69 136 PRO A N 1
ATOM 1083 C CA . PRO A 1 136 ? 12.949 -2.171 -31.482 1.00 97.69 136 PRO A CA 1
ATOM 1084 C C . PRO A 1 136 ? 13.436 -1.004 -32.358 1.00 97.69 136 PRO A C 1
ATOM 1086 O O . PRO A 1 136 ? 12.630 -0.262 -32.918 1.00 97.69 136 PRO A O 1
ATOM 1089 N N . GLY A 1 137 ? 14.754 -0.815 -32.427 1.00 96.44 137 GLY A N 1
ATOM 1090 C CA . GLY A 1 137 ? 15.429 0.285 -33.125 1.00 96.44 137 GLY A CA 1
ATOM 1091 C C . GLY A 1 137 ? 15.300 1.674 -32.481 1.00 96.44 137 GLY A C 1
ATOM 1092 O O . GLY A 1 137 ? 15.864 2.632 -33.004 1.00 96.44 137 GLY A O 1
ATOM 1093 N N . GLY A 1 138 ? 14.560 1.809 -31.377 1.00 96.12 138 GLY A N 1
ATOM 1094 C CA . GLY A 1 138 ? 14.349 3.073 -30.673 1.00 96.12 138 GLY A CA 1
ATOM 1095 C C . GLY A 1 138 ? 15.352 3.324 -29.543 1.00 96.12 138 GLY A C 1
ATOM 1096 O O . GLY A 1 138 ? 15.954 2.398 -28.997 1.00 96.12 138 GLY A O 1
ATOM 1097 N N . ASN A 1 139 ? 15.484 4.592 -29.144 1.00 96.38 139 ASN A N 1
ATOM 1098 C CA . ASN A 1 139 ? 16.296 4.974 -27.989 1.00 96.38 139 ASN A CA 1
ATOM 1099 C C . ASN A 1 139 ? 15.705 4.430 -26.683 1.00 96.38 139 ASN A C 1
ATOM 1101 O O . ASN A 1 139 ? 14.494 4.521 -26.447 1.00 96.38 139 ASN A O 1
ATOM 1105 N N . PHE A 1 140 ? 16.591 3.945 -25.813 1.00 97.81 140 PHE A N 1
ATOM 1106 C CA . PHE A 1 140 ? 16.264 3.573 -24.443 1.00 97.81 140 PHE A CA 1
ATOM 1107 C C . PHE A 1 140 ? 16.438 4.784 -23.521 1.00 97.81 140 PHE A C 1
ATOM 1109 O O . PHE A 1 140 ? 17.551 5.277 -23.346 1.00 97.81 140 PHE A O 1
ATOM 1116 N N . GLU A 1 141 ? 15.339 5.280 -22.959 1.00 97.31 141 GLU A N 1
ATOM 1117 C CA . GLU A 1 141 ? 15.297 6.514 -22.164 1.00 97.31 141 GLU A CA 1
ATOM 1118 C C . GLU A 1 141 ? 14.317 6.353 -20.998 1.00 97.31 141 GLU A C 1
ATOM 1120 O O . GLU A 1 141 ? 13.367 5.571 -21.094 1.00 97.31 141 GLU A O 1
ATOM 1125 N N . GLU A 1 142 ? 14.513 7.119 -19.921 1.00 97.25 142 GLU A N 1
ATOM 1126 C CA . GLU A 1 142 ? 13.500 7.269 -18.871 1.00 97.25 142 GLU A CA 1
ATOM 1127 C C . GLU A 1 142 ? 12.334 8.094 -19.424 1.00 97.25 142 GLU A C 1
ATOM 1129 O O . GLU A 1 142 ? 12.524 9.200 -19.934 1.00 97.25 142 GLU A O 1
ATOM 1134 N N . ARG A 1 143 ? 11.125 7.532 -19.377 1.00 97.31 143 ARG A N 1
ATOM 1135 C CA . ARG A 1 143 ? 9.955 8.085 -20.073 1.00 97.31 143 ARG A CA 1
ATOM 1136 C C . ARG A 1 143 ? 8.782 8.377 -19.159 1.00 97.31 143 ARG A C 1
ATOM 1138 O O . ARG A 1 143 ? 7.902 9.132 -19.545 1.00 97.31 143 ARG A O 1
ATOM 1145 N N . SER A 1 144 ? 8.736 7.795 -17.971 1.00 97.44 144 SER A N 1
ATOM 1146 C CA . SER A 1 144 ? 7.699 8.111 -16.996 1.00 97.44 144 SER A CA 1
ATOM 1147 C C . SER A 1 144 ? 8.255 7.972 -15.596 1.00 97.44 144 SER A C 1
ATOM 1149 O O . SER A 1 144 ? 9.030 7.056 -15.333 1.00 97.44 144 SER A O 1
ATOM 1151 N N . GLY A 1 145 ? 7.843 8.842 -14.684 1.00 97.44 145 GLY A N 1
ATOM 1152 C CA . GLY A 1 145 ? 8.238 8.708 -13.293 1.00 97.44 145 GLY A CA 1
ATOM 1153 C C . GLY A 1 145 ? 7.473 9.621 -12.358 1.00 97.44 145 GLY A C 1
ATOM 1154 O O . GLY A 1 145 ? 6.965 10.669 -12.759 1.00 97.44 145 GLY A O 1
ATOM 1155 N N . ALA A 1 146 ? 7.403 9.212 -11.096 1.00 98.19 146 ALA A N 1
ATOM 11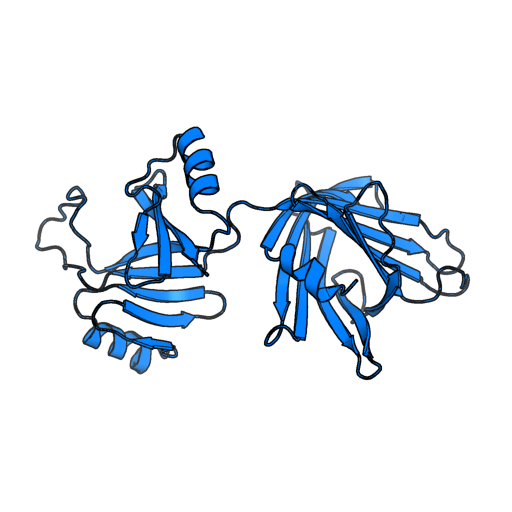56 C CA . ALA A 1 146 ? 6.856 10.005 -10.007 1.00 98.19 146 ALA A CA 1
ATOM 1157 C C . ALA A 1 146 ? 7.762 9.913 -8.783 1.00 98.19 146 ALA A C 1
ATOM 1159 O O . ALA A 1 146 ? 8.353 8.867 -8.510 1.00 98.19 146 ALA A O 1
ATOM 1160 N N . LYS A 1 147 ? 7.835 11.000 -8.012 1.00 97.69 147 LYS A N 1
ATOM 1161 C CA . LYS A 1 147 ? 8.435 11.006 -6.675 1.00 97.69 147 LYS A CA 1
ATOM 1162 C C . LYS A 1 147 ? 7.337 11.271 -5.658 1.00 97.69 147 LYS A C 1
ATOM 1164 O O . LYS A 1 147 ? 6.633 12.274 -5.740 1.00 97.69 147 LYS A O 1
ATOM 1169 N N . MET A 1 148 ? 7.166 10.343 -4.728 1.00 98.12 148 MET A N 1
ATOM 1170 C CA . MET A 1 148 ? 5.973 10.244 -3.901 1.00 98.12 148 MET A CA 1
ATOM 1171 C C . MET A 1 148 ? 6.328 10.244 -2.420 1.00 98.12 148 MET A C 1
ATOM 1173 O O . MET A 1 148 ? 7.259 9.574 -1.969 1.00 98.12 148 MET A O 1
ATOM 1177 N N . LYS A 1 149 ? 5.540 10.998 -1.657 1.00 96.38 149 LYS A N 1
ATOM 1178 C CA . LYS A 1 149 ? 5.619 11.076 -0.203 1.00 96.38 149 LYS A CA 1
ATOM 1179 C C . LYS A 1 149 ? 4.752 10.003 0.411 1.00 96.38 149 LYS A C 1
ATOM 1181 O O . LYS A 1 149 ? 3.652 9.745 -0.075 1.00 96.38 149 LYS A O 1
ATOM 1186 N N . ARG A 1 150 ? 5.235 9.417 1.502 1.00 92.50 150 ARG A N 1
ATOM 1187 C CA . ARG A 1 150 ? 4.449 8.485 2.301 1.00 92.50 150 ARG A CA 1
ATOM 1188 C C . ARG A 1 150 ? 3.197 9.186 2.827 1.00 92.50 150 ARG A C 1
ATOM 1190 O O . ARG A 1 150 ? 3.277 10.268 3.415 1.00 92.50 150 ARG A O 1
ATOM 1197 N N . SER A 1 151 ? 2.048 8.564 2.623 1.00 88.50 151 SER A N 1
ATOM 1198 C CA . SER A 1 151 ? 0.785 9.000 3.198 1.00 88.50 151 SER A CA 1
ATOM 1199 C C . SER A 1 151 ? 0.809 8.795 4.714 1.00 88.50 151 SER A C 1
ATOM 1201 O O . SER A 1 151 ? 1.269 7.770 5.208 1.00 88.50 151 SER A O 1
ATOM 1203 N N . THR A 1 152 ? 0.307 9.772 5.472 1.00 80.50 152 THR A N 1
ATOM 1204 C CA . THR A 1 152 ? 0.199 9.666 6.943 1.00 80.50 152 THR A CA 1
ATOM 1205 C C . THR A 1 152 ? -0.925 8.736 7.389 1.00 80.50 152 THR A C 1
ATOM 1207 O O . THR A 1 152 ? -0.961 8.322 8.538 1.00 80.50 152 THR A O 1
ATOM 1210 N N . VAL A 1 153 ? -1.846 8.442 6.474 1.00 75.06 153 VAL A N 1
ATOM 1211 C CA . VAL A 1 153 ? -2.955 7.509 6.634 1.00 75.06 153 VAL A CA 1
ATOM 1212 C C . VAL A 1 153 ? -2.974 6.663 5.366 1.00 75.06 153 VAL A C 1
ATOM 1214 O O . VAL A 1 153 ? -2.908 7.221 4.270 1.00 75.06 153 VAL A O 1
ATOM 1217 N N . ASP A 1 154 ? -2.981 5.343 5.517 1.00 70.81 154 ASP A N 1
ATOM 1218 C CA . ASP A 1 154 ? -2.878 4.405 4.396 1.00 70.81 154 ASP A CA 1
ATOM 1219 C C . ASP A 1 154 ? -4.271 3.968 3.926 1.00 70.81 154 ASP A C 1
ATOM 1221 O O . ASP A 1 154 ? -4.780 4.436 2.907 1.00 70.81 154 ASP A O 1
ATOM 1225 N N . ARG A 1 155 ? -4.920 3.131 4.736 1.00 74.88 155 ARG A N 1
ATOM 1226 C CA . ARG A 1 155 ? -6.238 2.560 4.474 1.00 74.88 155 ARG A CA 1
ATOM 1227 C C . ARG A 1 155 ? -7.037 2.447 5.761 1.00 74.88 155 ARG A C 1
ATOM 1229 O O . ARG A 1 155 ? -6.469 2.368 6.851 1.00 74.88 155 ARG A O 1
ATOM 1236 N N . ILE A 1 156 ? -8.355 2.390 5.616 1.00 86.25 156 ILE A N 1
ATOM 1237 C CA . ILE A 1 156 ? -9.218 1.916 6.697 1.00 86.25 156 ILE A CA 1
ATOM 1238 C C . ILE A 1 156 ? -8.823 0.466 6.971 1.00 86.25 156 ILE A C 1
ATOM 1240 O O . ILE A 1 156 ? -8.759 -0.342 6.046 1.00 86.25 156 ILE A O 1
ATOM 1244 N N . ASN A 1 157 ? -8.528 0.159 8.228 1.00 85.38 157 ASN A N 1
ATOM 1245 C CA . ASN A 1 157 ? -8.266 -1.200 8.677 1.00 85.38 157 ASN A CA 1
ATOM 1246 C C . ASN A 1 157 ? -9.516 -1.805 9.317 1.00 85.38 157 ASN A C 1
ATOM 1248 O O . ASN A 1 157 ? -9.887 -2.926 8.985 1.00 85.38 157 ASN A O 1
ATOM 1252 N N . HIS A 1 158 ? -10.199 -1.045 10.179 1.00 91.69 158 HIS A N 1
ATOM 1253 C CA . HIS A 1 158 ? -11.403 -1.522 10.856 1.00 91.69 158 HIS A CA 1
ATOM 1254 C C . HIS A 1 158 ? -12.607 -0.635 10.579 1.00 91.69 158 HIS A C 1
ATOM 1256 O O . HIS A 1 158 ? -12.503 0.591 10.590 1.00 91.69 158 HIS A O 1
ATOM 1262 N N . VAL A 1 159 ? -13.759 -1.276 10.418 1.00 95.31 159 VAL A N 1
ATOM 1263 C CA . VAL A 1 159 ? -15.064 -0.669 10.687 1.00 95.31 159 VAL A CA 1
ATOM 1264 C C . VAL A 1 159 ? -15.552 -1.268 11.995 1.00 95.31 159 VAL A C 1
ATOM 1266 O O . VAL A 1 159 ? -15.642 -2.489 12.106 1.00 95.31 159 VAL A O 1
ATOM 1269 N N . ILE A 1 160 ? -15.825 -0.429 12.987 1.00 94.94 160 ILE A N 1
ATOM 1270 C CA . ILE A 1 160 ? -16.122 -0.859 14.354 1.00 94.94 160 ILE A CA 1
ATOM 1271 C C . ILE A 1 160 ? -17.572 -0.512 14.648 1.00 94.94 160 ILE A C 1
ATOM 1273 O O . ILE A 1 160 ? -17.916 0.663 14.676 1.00 94.94 160 ILE A O 1
ATOM 1277 N N . ALA A 1 161 ? -18.421 -1.512 14.861 1.00 95.75 161 ALA A N 1
ATOM 1278 C CA . ALA A 1 161 ? -19.806 -1.316 15.266 1.00 95.75 161 ALA A CA 1
ATOM 1279 C C . ALA A 1 161 ? -19.956 -1.458 16.784 1.00 95.75 161 ALA A C 1
ATOM 1281 O O . ALA A 1 161 ? -19.535 -2.455 17.377 1.00 95.75 161 ALA A O 1
ATOM 1282 N N . MET A 1 162 ? -20.623 -0.489 17.408 1.00 93.44 162 MET A N 1
ATOM 1283 C CA . MET A 1 162 ? -20.973 -0.564 18.824 1.00 93.44 162 MET A CA 1
ATOM 1284 C C . MET A 1 162 ? -22.181 -1.476 19.014 1.00 93.44 162 MET A C 1
ATOM 1286 O O . MET A 1 162 ? -23.232 -1.270 18.398 1.00 93.44 162 MET A O 1
ATOM 1290 N N . VAL A 1 163 ? -22.061 -2.471 19.892 1.00 93.94 163 VAL A N 1
ATOM 1291 C CA . VAL A 1 163 ? -23.125 -3.446 20.152 1.00 93.94 163 VAL A CA 1
ATOM 1292 C C . VAL A 1 163 ? -23.521 -3.488 21.622 1.00 93.94 163 VAL A C 1
ATOM 1294 O O . VAL A 1 163 ? -22.699 -3.361 22.525 1.00 93.94 163 VAL A O 1
ATOM 1297 N N . GLU A 1 164 ? -24.821 -3.677 21.840 1.00 92.38 164 GLU A N 1
ATOM 1298 C CA . GLU A 1 164 ? -25.423 -3.841 23.170 1.00 92.38 164 GLU A CA 1
ATOM 1299 C C . GLU A 1 164 ? -25.228 -5.247 23.731 1.00 92.38 164 GLU A C 1
ATOM 1301 O O . GLU A 1 164 ? -24.980 -5.423 24.917 1.00 92.38 164 GLU A O 1
ATOM 1306 N N . ASP A 1 165 ? -25.340 -6.247 22.863 1.00 94.25 165 ASP A N 1
ATOM 1307 C CA . ASP A 1 165 ? -25.242 -7.655 23.223 1.00 94.25 165 ASP A CA 1
ATOM 1308 C C . ASP A 1 165 ? -24.270 -8.310 22.247 1.00 94.25 165 ASP A C 1
ATOM 1310 O O . ASP A 1 165 ? -24.570 -8.434 21.051 1.00 94.25 165 ASP A O 1
ATOM 1314 N N . MET A 1 166 ? -23.086 -8.660 22.754 1.00 95.50 166 MET A N 1
ATOM 1315 C CA . MET A 1 166 ? -22.014 -9.242 21.953 1.00 95.50 166 MET A CA 1
ATOM 1316 C C . MET A 1 166 ? -22.440 -10.594 21.379 1.00 95.50 166 MET A C 1
ATOM 1318 O O . MET A 1 166 ? -22.352 -10.786 20.172 1.00 95.50 166 MET A O 1
ATOM 1322 N N . ASN A 1 167 ? -22.976 -11.499 22.202 1.00 96.94 167 ASN A N 1
ATOM 1323 C CA . ASN A 1 167 ? -23.334 -12.853 21.771 1.00 96.94 167 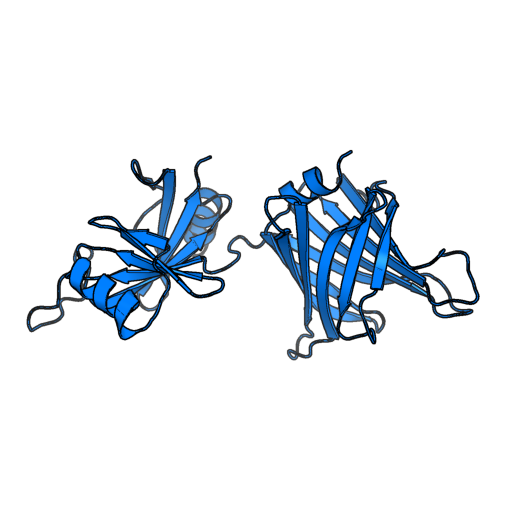ASN A CA 1
ATOM 1324 C C . ASN A 1 167 ? -24.420 -12.833 20.693 1.00 96.94 167 ASN A C 1
ATOM 1326 O O . ASN A 1 167 ? -24.243 -13.446 19.641 1.00 96.94 167 ASN A O 1
ATOM 1330 N N . ARG A 1 168 ? -25.487 -12.046 20.895 1.00 97.12 168 ARG A N 1
ATOM 1331 C CA . ARG A 1 168 ? -26.544 -11.866 19.886 1.00 97.12 168 ARG A CA 1
ATOM 1332 C C . ARG A 1 168 ? -25.985 -11.334 18.568 1.00 97.12 168 ARG A C 1
ATOM 1334 O O . ARG A 1 168 ? -26.410 -11.749 17.493 1.00 97.12 168 ARG A O 1
ATOM 1341 N N . SER A 1 169 ? -25.066 -10.374 18.644 1.00 97.88 169 SER A N 1
ATOM 1342 C CA . SER A 1 169 ? -24.486 -9.753 17.452 1.00 97.88 169 SER A CA 1
ATOM 1343 C C . SER A 1 169 ? -23.539 -10.713 16.734 1.00 97.88 169 SER A C 1
ATOM 1345 O O . SER A 1 169 ? -23.568 -10.783 15.509 1.00 97.88 169 SER A O 1
ATOM 1347 N N . VAL A 1 170 ? -22.756 -11.498 17.478 1.00 98.31 170 VAL A N 1
ATOM 1348 C CA . VAL A 1 170 ? -21.879 -12.526 16.911 1.00 98.31 170 VAL A CA 1
ATOM 1349 C C . VAL A 1 170 ? -22.683 -13.592 16.180 1.00 98.31 170 VAL A C 1
ATOM 1351 O O . VAL A 1 170 ? -22.363 -13.884 15.032 1.00 98.31 170 VAL A O 1
ATOM 1354 N N . GLU A 1 171 ? -23.744 -14.126 16.789 1.00 98.31 171 GLU A N 1
ATOM 1355 C CA . GLU A 1 171 ? -24.648 -15.078 16.128 1.00 98.31 171 GLU A CA 1
ATOM 1356 C C . GLU A 1 171 ? -25.250 -14.484 14.850 1.00 98.31 171 GLU A C 1
ATOM 1358 O O . GLU A 1 171 ? -25.252 -15.125 13.802 1.00 98.31 171 GLU A O 1
ATOM 1363 N N . PHE A 1 172 ? -25.698 -13.227 14.888 1.00 98.50 172 PHE A N 1
ATOM 1364 C CA . PHE A 1 172 ? -26.244 -12.569 13.704 1.00 98.50 172 PHE A CA 1
ATOM 1365 C C . PHE A 1 172 ? -25.207 -12.450 12.574 1.00 98.50 172 PHE A C 1
ATOM 1367 O O . PHE A 1 172 ? -25.455 -12.906 11.457 1.00 98.50 172 PHE A O 1
ATOM 1374 N N . TYR A 1 173 ? -24.035 -11.869 12.840 1.00 98.19 173 TYR A N 1
ATOM 1375 C CA . TYR A 1 173 ? -23.038 -11.638 11.792 1.00 98.19 173 TYR A CA 1
ATOM 1376 C C . TYR A 1 173 ? -22.385 -12.931 11.295 1.00 98.19 173 TYR A C 1
ATOM 1378 O O . TYR A 1 173 ? -22.150 -13.064 10.094 1.00 98.19 173 TYR A O 1
ATOM 1386 N N . ARG A 1 174 ? -22.148 -13.905 12.179 1.00 98.12 174 ARG A N 1
ATOM 1387 C CA . ARG A 1 174 ? -21.579 -15.205 11.809 1.00 98.12 174 ARG A CA 1
ATOM 1388 C C . ARG A 1 174 ? -22.601 -16.097 11.110 1.00 98.12 174 ARG A C 1
ATOM 1390 O O . ARG A 1 174 ? -22.350 -16.553 10.002 1.00 98.12 174 ARG A O 1
ATOM 1397 N N . ASP A 1 175 ? -23.747 -16.339 11.742 1.00 98.12 175 ASP A N 1
ATOM 1398 C CA . ASP A 1 175 ? -24.661 -17.416 11.337 1.00 98.12 175 ASP A CA 1
ATOM 1399 C C . ASP A 1 175 ? -25.757 -16.936 10.381 1.00 98.12 175 ASP A C 1
ATOM 1401 O O . ASP A 1 175 ? -26.249 -17.719 9.572 1.00 98.12 175 ASP A O 1
ATOM 1405 N N . THR A 1 176 ? -26.148 -15.658 10.457 1.00 98.19 176 THR A N 1
ATOM 1406 C CA . THR A 1 176 ? -27.191 -15.091 9.581 1.00 98.19 176 THR A CA 1
ATOM 1407 C C . THR A 1 176 ? -26.600 -14.355 8.382 1.00 98.19 176 THR A C 1
ATOM 1409 O O . THR A 1 176 ? -27.039 -14.575 7.256 1.00 98.19 176 THR A O 1
ATOM 1412 N N . VAL A 1 177 ? -25.612 -13.479 8.602 1.00 97.69 177 VAL A N 1
ATOM 1413 C CA . VAL A 1 177 ? -24.955 -12.725 7.516 1.00 97.69 177 VAL A CA 1
ATOM 1414 C C . VAL A 1 177 ? -23.882 -13.565 6.818 1.00 97.69 177 VAL A C 1
ATOM 1416 O O . VAL A 1 177 ? -23.690 -13.417 5.613 1.00 97.69 177 VAL A O 1
ATOM 1419 N N . GLY A 1 178 ? -23.221 -14.471 7.543 1.00 97.38 178 GLY A N 1
ATOM 1420 C CA . GLY A 1 178 ? -22.217 -15.376 6.980 1.00 97.38 178 GLY A CA 1
ATOM 1421 C C . GLY A 1 178 ? -20.789 -14.828 6.996 1.00 97.38 178 GLY A C 1
ATOM 1422 O O . GLY A 1 178 ? -19.980 -15.238 6.167 1.00 97.38 178 GLY A O 1
ATOM 1423 N N . LEU A 1 179 ? -20.467 -13.888 7.892 1.00 97.50 179 LEU A N 1
ATOM 1424 C CA . LEU A 1 179 ? -19.093 -13.415 8.058 1.00 97.50 179 LEU A CA 1
ATOM 1425 C C . LEU A 1 179 ? -18.241 -14.443 8.812 1.00 97.50 179 LEU A C 1
ATOM 1427 O O . LEU A 1 179 ? -18.667 -15.017 9.817 1.00 97.50 179 LEU A O 1
ATOM 1431 N N . ASN A 1 180 ? -16.996 -14.620 8.369 1.00 97.19 180 ASN A N 1
ATOM 1432 C CA . ASN A 1 180 ? -16.049 -15.501 9.045 1.00 97.19 180 ASN A CA 1
ATOM 1433 C C . ASN A 1 180 ? -15.580 -14.856 10.349 1.00 97.19 180 ASN A C 1
ATOM 1435 O O . ASN A 1 180 ? -14.983 -13.777 10.341 1.00 97.19 180 ASN A O 1
ATOM 1439 N N . LEU A 1 181 ? -15.832 -15.528 11.471 1.00 97.44 181 LEU A N 1
ATOM 1440 C CA . LEU A 1 181 ? -15.347 -15.100 12.777 1.00 97.44 181 LEU A CA 1
ATOM 1441 C C . LEU A 1 181 ? -13.832 -15.331 12.874 1.00 97.44 181 LEU A C 1
ATOM 1443 O O . LEU A 1 181 ? -13.368 -16.461 12.737 1.00 97.44 181 LEU A O 1
ATOM 1447 N N . LYS A 1 182 ? -13.079 -14.266 13.152 1.00 95.81 182 LYS A N 1
ATOM 1448 C CA . LYS A 1 182 ? -11.616 -14.289 13.284 1.00 95.81 182 LYS A CA 1
ATOM 1449 C C 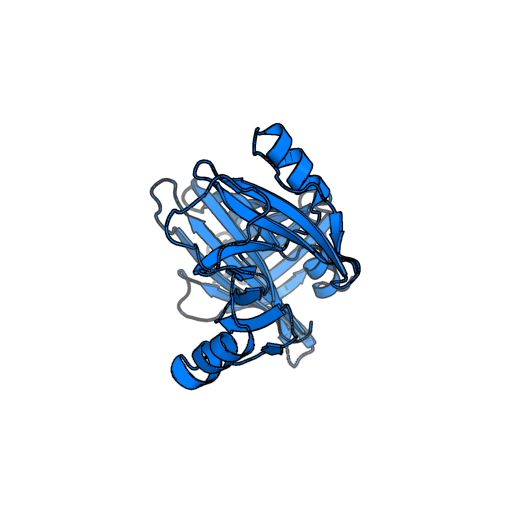. LYS A 1 182 ? -11.170 -14.296 14.745 1.00 95.81 182 LYS A C 1
ATOM 1451 O O . LYS A 1 182 ? -10.235 -15.006 15.106 1.00 95.81 182 LYS A O 1
ATOM 1456 N N . PHE A 1 183 ? -11.827 -13.500 15.582 1.00 95.00 183 PHE A N 1
ATOM 1457 C CA . PHE A 1 183 ? -11.520 -13.365 17.006 1.00 95.00 183 PHE A CA 1
ATOM 1458 C C . PHE A 1 183 ? -12.788 -13.019 17.787 1.00 95.00 183 PHE A C 1
ATOM 1460 O O . PHE A 1 183 ? -13.634 -12.291 17.278 1.00 95.00 183 PHE A O 1
ATOM 1467 N N . GLN A 1 184 ? -12.909 -13.499 19.025 1.00 95.19 184 GLN A N 1
ATOM 1468 C CA . GLN A 1 184 ? -14.023 -13.172 19.913 1.00 95.19 184 GLN A CA 1
ATOM 1469 C C . GLN A 1 184 ? -13.542 -13.047 21.360 1.00 95.19 184 GLN A C 1
ATOM 1471 O O . GLN A 1 184 ? -12.789 -13.884 21.856 1.00 95.19 184 GLN A O 1
ATOM 1476 N N . SER A 1 185 ? -14.043 -12.022 22.041 1.00 92.44 185 SER A N 1
ATOM 1477 C CA . SER A 1 185 ? -13.939 -11.798 23.481 1.00 92.44 185 SER A CA 1
ATOM 1478 C C . SER A 1 185 ? -15.202 -11.093 23.985 1.00 92.44 185 SER A C 1
ATOM 1480 O O . SER A 1 185 ? -16.044 -10.679 23.184 1.00 92.44 185 SER A O 1
ATOM 1482 N N . ASP A 1 186 ? -15.319 -10.908 25.301 1.00 88.75 186 ASP A N 1
ATOM 1483 C CA . ASP A 1 186 ? -16.495 -10.279 25.915 1.00 88.75 186 ASP A CA 1
ATOM 1484 C C . ASP A 1 186 ? -16.756 -8.852 25.397 1.00 88.75 186 ASP A C 1
ATOM 1486 O O . ASP A 1 186 ? -17.909 -8.456 25.231 1.00 88.75 186 ASP A O 1
ATOM 1490 N N . ASN A 1 187 ? -15.695 -8.087 25.107 1.00 88.62 187 ASN A N 1
ATOM 1491 C CA . ASN A 1 187 ? -15.800 -6.673 24.724 1.00 88.62 187 ASN A CA 1
ATOM 1492 C C . ASN A 1 187 ? -15.330 -6.363 23.294 1.00 88.62 187 ASN A C 1
ATOM 1494 O O . ASN A 1 187 ? -15.584 -5.259 22.818 1.00 88.62 187 ASN A O 1
ATOM 1498 N N . TRP A 1 188 ? -14.699 -7.313 22.599 1.00 92.69 188 TRP A N 1
ATOM 1499 C CA . TRP A 1 188 ? -14.180 -7.129 21.240 1.00 92.69 188 TRP A CA 1
ATOM 1500 C C . TRP A 1 188 ? -14.307 -8.405 20.410 1.00 92.69 188 TRP A C 1
ATOM 1502 O O . TRP A 1 188 ? -13.876 -9.473 20.847 1.00 92.69 188 TRP A O 1
ATOM 1512 N N . THR A 1 189 ? -14.866 -8.300 19.209 1.00 96.50 189 THR A N 1
ATOM 1513 C CA . THR A 1 189 ? -14.981 -9.413 18.253 1.00 96.50 189 THR A CA 1
ATOM 1514 C C . THR A 1 189 ? -14.610 -8.925 16.859 1.00 96.50 189 THR A C 1
ATOM 1516 O O . THR A 1 189 ? -15.028 -7.844 16.471 1.00 96.50 189 THR A O 1
ATOM 1519 N N . GLU A 1 190 ? -13.859 -9.715 16.094 1.00 97.19 190 GLU A N 1
ATOM 1520 C CA . GLU A 1 190 ? -13.447 -9.401 14.724 1.00 97.19 190 GLU A CA 1
ATOM 1521 C C . GLU A 1 190 ? -13.970 -10.435 13.729 1.00 97.19 190 GLU A C 1
ATOM 1523 O O . GLU A 1 190 ? -13.866 -11.646 13.948 1.00 97.19 190 GLU A O 1
ATOM 1528 N N . PHE A 1 191 ? -14.437 -9.938 12.591 1.00 98.00 191 PHE A N 1
ATOM 1529 C CA . PHE A 1 191 ? -14.817 -10.707 11.419 1.00 98.00 191 PHE A CA 1
ATOM 1530 C C . PHE A 1 191 ? -13.927 -10.364 10.229 1.00 98.00 191 PHE A C 1
ATOM 1532 O O . PHE A 1 191 ? -13.515 -9.214 10.044 1.00 98.00 191 PHE A O 1
ATOM 1539 N N . GLU A 1 192 ? -13.685 -11.353 9.376 1.00 95.31 192 GLU A N 1
ATOM 1540 C CA . GLU A 1 192 ? -13.103 -11.111 8.059 1.00 95.31 192 GLU A CA 1
ATOM 1541 C C . GLU A 1 192 ? -14.132 -10.417 7.154 1.00 95.31 192 GLU A C 1
ATOM 1543 O O . GLU A 1 192 ? -15.251 -10.905 6.984 1.00 95.31 192 GLU A O 1
ATOM 1548 N N . ALA A 1 193 ? -13.749 -9.289 6.549 1.00 92.56 193 ALA A N 1
ATOM 1549 C CA . ALA A 1 193 ? -14.587 -8.530 5.621 1.00 92.56 193 ALA A CA 1
ATOM 1550 C C . ALA A 1 193 ? -13.762 -8.021 4.421 1.00 92.56 193 ALA A C 1
ATOM 1552 O O . ALA A 1 193 ? -13.733 -6.835 4.090 1.00 92.56 193 ALA A O 1
ATOM 1553 N N . GLY A 1 194 ? -13.060 -8.940 3.751 1.00 87.62 194 GLY A N 1
ATOM 1554 C CA . GLY A 1 194 ? -12.183 -8.615 2.625 1.00 87.62 194 GLY A CA 1
ATOM 1555 C C . GLY A 1 194 ? -10.904 -7.916 3.087 1.00 87.62 194 GLY A C 1
ATOM 1556 O O . GLY A 1 194 ? -10.152 -8.470 3.882 1.00 87.62 194 GLY A O 1
ATOM 1557 N N . SER A 1 195 ? -10.634 -6.712 2.575 1.00 82.31 195 SER A N 1
ATOM 1558 C CA . SER A 1 195 ? -9.435 -5.933 2.926 1.00 82.31 195 SER A CA 1
ATOM 1559 C C . SER A 1 195 ? -9.563 -5.140 4.231 1.00 82.31 195 SER A C 1
ATOM 1561 O O . SER A 1 195 ? -8.614 -4.455 4.612 1.00 82.31 195 SER A O 1
ATOM 1563 N N . VAL A 1 196 ? -10.730 -5.189 4.877 1.00 91.00 196 VAL A N 1
ATOM 1564 C CA . VAL A 1 196 ? -10.994 -4.568 6.177 1.00 91.00 196 VAL A CA 1
ATOM 1565 C C . VAL A 1 196 ? -11.441 -5.628 7.178 1.00 91.00 196 VAL A C 1
ATOM 1567 O O . VAL A 1 196 ? -11.983 -6.673 6.812 1.00 91.00 196 VAL A O 1
ATOM 1570 N N . ILE A 1 197 ? -11.229 -5.346 8.456 1.00 93.75 197 ILE A N 1
ATOM 1571 C CA . ILE A 1 197 ? -11.816 -6.092 9.559 1.00 93.75 197 ILE A CA 1
ATOM 1572 C C . ILE A 1 197 ? -13.122 -5.409 9.948 1.00 93.75 197 ILE A C 1
ATOM 1574 O O . ILE A 1 197 ? -13.164 -4.202 10.196 1.00 93.75 197 ILE A O 1
ATOM 1578 N N . PHE A 1 198 ? -14.196 -6.185 10.023 1.00 97.38 198 PHE A N 1
ATOM 1579 C CA . PHE A 1 198 ? -15.412 -5.713 10.664 1.00 97.38 198 PHE A CA 1
ATOM 1580 C C . PHE A 1 198 ? -15.366 -6.118 12.134 1.00 97.38 198 PHE A C 1
ATOM 1582 O O . PHE A 1 198 ? -15.335 -7.306 12.446 1.00 97.38 198 PHE A O 1
ATOM 1589 N N . ALA A 1 199 ? -15.310 -5.140 13.031 1.00 96.25 199 ALA A N 1
ATOM 1590 C CA . ALA A 1 199 ? -15.210 -5.372 14.461 1.00 96.25 199 ALA A CA 1
ATOM 1591 C C . ALA A 1 199 ? -16.497 -4.986 15.187 1.00 96.25 199 ALA A C 1
ATOM 1593 O O . ALA A 1 199 ? -17.193 -4.045 14.808 1.00 96.25 199 ALA A O 1
ATOM 1594 N N . LEU A 1 200 ? -16.784 -5.701 16.267 1.00 96.62 200 LEU A N 1
ATOM 1595 C CA . LEU A 1 200 ? -17.809 -5.355 17.236 1.00 96.62 200 LEU A CA 1
ATOM 1596 C C . LEU A 1 200 ? -17.130 -4.935 18.527 1.00 96.62 200 LEU A C 1
ATOM 1598 O O . LEU A 1 200 ? -16.289 -5.670 19.049 1.00 96.62 200 LEU A O 1
ATOM 1602 N N . HIS A 1 201 ? -17.553 -3.802 19.067 1.00 92.62 201 HIS A N 1
ATOM 1603 C CA . HIS A 1 201 ? -17.144 -3.352 20.386 1.00 92.62 201 HIS A CA 1
ATOM 1604 C C . HIS A 1 201 ? -18.355 -3.349 21.326 1.00 92.62 201 HIS A C 1
ATOM 1606 O O . HIS A 1 201 ? -19.414 -2.800 21.009 1.00 92.62 201 HIS A O 1
ATOM 1612 N N . GLY A 1 202 ? -18.209 -4.000 22.481 1.00 89.69 202 GLY A N 1
ATOM 1613 C CA . GLY A 1 202 ? -19.247 -4.073 23.512 1.00 89.69 202 GLY A CA 1
ATOM 1614 C C . GLY A 1 202 ? -19.476 -2.737 24.228 1.00 89.69 202 GLY A C 1
ATOM 1615 O O . GLY A 1 202 ? -18.806 -1.741 23.964 1.00 89.69 202 GLY A O 1
ATOM 1616 N N . GLY A 1 203 ? -20.427 -2.699 25.161 1.00 84.12 203 GLY A N 1
ATOM 1617 C CA . GLY A 1 203 ? -20.707 -1.497 25.960 1.00 84.12 203 GLY A CA 1
ATOM 1618 C C . GLY A 1 203 ? -21.589 -0.456 25.265 1.00 84.12 203 GLY A C 1
ATOM 1619 O O . GLY A 1 203 ? -21.875 0.585 25.854 1.00 84.12 203 GLY A O 1
ATOM 1620 N N . GLY A 1 204 ? -22.069 -0.750 24.052 1.00 84.88 204 GLY A N 1
ATOM 1621 C CA . GLY A 1 204 ? -23.108 0.038 23.408 1.00 84.88 204 GLY A CA 1
ATOM 1622 C C . GLY A 1 204 ? -24.410 -0.028 24.208 1.00 84.88 204 GLY A C 1
ATOM 1623 O O . GLY A 1 204 ? -24.849 -1.102 24.598 1.00 84.88 204 GLY A O 1
ATOM 1624 N N . GLN A 1 205 ? -25.081 1.091 24.432 1.00 82.94 205 GLN A N 1
ATOM 1625 C CA . GLN A 1 205 ? -26.427 1.101 24.996 1.00 82.94 205 GLN A CA 1
ATOM 1626 C C . GLN A 1 205 ? -27.414 1.494 23.909 1.00 82.94 205 GLN A C 1
ATOM 1628 O O . GLN A 1 205 ? -27.175 2.435 23.147 1.00 82.94 205 GLN A O 1
ATOM 1633 N N . LYS A 1 206 ? -28.535 0.772 23.801 1.00 78.19 206 LYS A N 1
ATOM 1634 C CA . LYS A 1 206 ? -29.628 1.258 22.959 1.00 78.19 206 LYS A CA 1
ATOM 1635 C C . LYS A 1 206 ? -30.120 2.590 23.518 1.00 78.19 206 LYS A C 1
ATOM 1637 O O . LYS A 1 206 ? -30.305 2.688 24.735 1.00 78.19 206 LYS A O 1
ATOM 1642 N N . PRO A 1 207 ? -30.386 3.590 22.662 1.00 65.94 207 PRO A N 1
ATOM 1643 C CA . PRO A 1 207 ? -31.041 4.802 23.117 1.00 65.94 207 PRO A CA 1
ATOM 1644 C C . PRO A 1 207 ? -32.358 4.423 23.800 1.00 65.94 207 PRO A C 1
ATOM 1646 O O . PRO A 1 207 ? -33.200 3.756 23.195 1.00 65.94 207 PRO A O 1
ATOM 1649 N N . LYS A 1 208 ? -32.535 4.829 25.059 1.00 63.84 208 LYS A N 1
ATOM 1650 C CA . LYS A 1 208 ? -33.881 4.933 25.637 1.00 63.84 208 LYS A CA 1
ATOM 1651 C C . LYS A 1 208 ? -34.595 6.077 24.905 1.00 63.84 208 LYS A C 1
ATOM 1653 O O . LYS A 1 208 ? -33.917 6.958 24.377 1.00 63.84 208 LYS A O 1
ATOM 1658 N N . ASP A 1 209 ? -35.924 6.040 24.803 1.00 55.09 209 ASP A N 1
ATOM 1659 C CA . ASP A 1 209 ? -36.694 7.056 24.069 1.00 55.09 209 ASP A CA 1
ATOM 1660 C C . ASP A 1 209 ? -36.216 8.479 24.417 1.00 55.09 209 ASP A C 1
ATOM 1662 O O . ASP A 1 209 ? -36.262 8.892 25.574 1.00 55.09 209 ASP A O 1
ATOM 1666 N N . GLY A 1 210 ? -35.713 9.200 23.407 1.00 55.16 210 GLY A N 1
ATOM 1667 C CA . GLY A 1 210 ? -34.958 10.445 23.584 1.00 55.16 210 GLY A CA 1
ATOM 1668 C C . GLY A 1 210 ? -33.452 10.233 23.413 1.00 55.16 210 GLY A C 1
ATOM 1669 O O . GLY A 1 210 ? -32.723 10.035 24.379 1.00 55.16 210 GLY A O 1
ATOM 1670 N N . ARG A 1 211 ? -32.978 10.301 22.161 1.00 53.66 211 ARG A N 1
ATOM 1671 C CA . ARG A 1 211 ? -31.548 10.382 21.824 1.00 53.66 211 ARG A CA 1
ATOM 1672 C C . ARG A 1 211 ? -30.922 11.573 22.559 1.00 53.66 211 ARG A C 1
ATOM 1674 O O . ARG A 1 211 ? -31.122 12.706 22.125 1.00 53.66 211 ARG A O 1
ATOM 1681 N N . ASP A 1 212 ? -30.129 11.329 23.594 1.00 54.97 212 ASP A N 1
ATOM 1682 C CA . ASP A 1 212 ? -29.136 12.312 24.016 1.00 54.97 212 ASP A CA 1
ATOM 1683 C C . ASP A 1 212 ? -27.835 12.032 23.259 1.00 54.97 212 ASP A C 1
ATOM 1685 O O . ASP A 1 212 ? -27.005 11.229 23.671 1.00 54.97 212 ASP A O 1
ATOM 1689 N N . LEU A 1 213 ? -27.708 12.642 22.078 1.00 54.16 213 LEU A N 1
ATOM 1690 C CA . LEU A 1 213 ? -26.494 12.566 21.256 1.00 54.16 213 LEU A CA 1
ATOM 1691 C C . LEU A 1 213 ? -25.336 13.388 21.846 1.00 54.16 213 LEU A C 1
ATOM 1693 O O . LEU A 1 213 ? -24.262 13.407 21.255 1.00 54.16 213 LEU A O 1
ATOM 1697 N N . ASN A 1 214 ? -25.553 14.091 22.964 1.00 51.91 214 ASN A N 1
ATOM 1698 C CA . ASN A 1 214 ? -24.570 15.000 23.543 1.00 51.91 214 ASN A CA 1
ATOM 1699 C C . ASN A 1 214 ? -23.824 14.415 24.745 1.00 51.91 214 ASN A C 1
ATOM 1701 O O . ASN A 1 214 ? -22.968 15.117 25.279 1.00 51.91 214 ASN A O 1
ATOM 1705 N N . ASP A 1 215 ? -24.115 13.182 25.182 1.00 54.84 215 ASP A N 1
ATOM 1706 C CA . ASP A 1 215 ? -23.304 12.514 26.203 1.00 54.84 215 ASP A CA 1
ATOM 1707 C C . ASP A 1 215 ? -22.026 11.940 25.559 1.00 54.84 215 ASP A C 1
ATOM 1709 O O . ASP A 1 215 ? -22.092 10.911 24.879 1.00 54.84 215 ASP A O 1
ATOM 1713 N N . PRO A 1 216 ? -20.846 12.553 25.784 1.00 48.75 216 PRO A N 1
ATOM 1714 C CA . PRO A 1 216 ? -19.587 12.109 25.188 1.00 48.75 216 PRO A CA 1
ATOM 1715 C C . PRO A 1 216 ? -19.108 10.761 25.749 1.00 48.75 216 PRO A C 1
ATOM 1717 O O . PRO A 1 216 ? -18.134 10.201 25.251 1.00 48.75 216 PRO A O 1
ATOM 1720 N N . HIS A 1 217 ? -19.747 10.258 26.811 1.00 47.78 217 HIS A N 1
ATOM 1721 C CA . HIS A 1 217 ? -19.428 8.992 27.468 1.00 47.78 217 HIS A CA 1
ATOM 1722 C C . HIS A 1 217 ? -20.398 7.860 27.097 1.00 47.78 217 HIS A C 1
ATOM 1724 O O . HIS A 1 217 ? -20.145 6.700 27.431 1.00 47.78 217 HIS A O 1
ATOM 1730 N N . SER A 1 218 ? -21.482 8.165 26.380 1.00 57.00 218 SER A N 1
ATOM 1731 C CA . SER A 1 218 ? -22.476 7.189 25.942 1.00 57.00 218 SER A CA 1
ATOM 1732 C C . SER A 1 218 ? -22.048 6.546 24.622 1.00 57.00 218 SER A C 1
ATOM 1734 O O . SER A 1 218 ? -22.298 7.062 23.533 1.00 57.00 218 SER A O 1
ATOM 1736 N N . SER A 1 219 ? -21.462 5.356 24.709 1.00 73.81 219 SER A N 1
ATOM 1737 C CA . SER A 1 219 ? -21.354 4.445 23.570 1.00 73.81 219 SER A CA 1
ATOM 1738 C C . SER A 1 219 ? -22.751 3.993 23.137 1.00 73.81 219 SER A C 1
ATOM 1740 O O . SER A 1 219 ? -23.410 3.247 23.855 1.00 73.81 219 SER A O 1
ATOM 1742 N N . VAL A 1 220 ? -23.239 4.446 21.982 1.00 84.56 220 VAL A N 1
ATOM 1743 C CA . VAL A 1 220 ? -24.590 4.111 21.499 1.00 84.56 220 VAL A CA 1
ATOM 1744 C C . VAL A 1 220 ? -24.546 2.860 20.628 1.00 84.56 220 VAL A C 1
ATOM 1746 O O . VAL A 1 220 ? -23.825 2.812 19.640 1.00 84.56 220 VAL A O 1
ATOM 1749 N N . ALA A 1 221 ? -25.347 1.842 20.944 1.00 87.88 221 ALA A N 1
ATOM 1750 C CA . ALA A 1 221 ? -25.428 0.650 20.103 1.00 87.88 221 ALA A CA 1
ATOM 1751 C C . ALA A 1 221 ? -26.011 0.979 18.714 1.00 87.88 221 ALA A C 1
ATOM 1753 O O . ALA A 1 221 ? -27.011 1.690 18.600 1.00 87.88 221 ALA A O 1
ATOM 1754 N N . GLY A 1 222 ? -25.419 0.411 17.662 1.00 87.38 222 GLY A N 1
ATOM 1755 C CA . GLY A 1 222 ? -25.811 0.642 16.269 1.00 87.38 222 GLY A CA 1
ATOM 1756 C C . GLY A 1 222 ? -25.122 1.832 15.594 1.00 87.38 222 GLY A C 1
ATOM 1757 O O . GLY A 1 222 ? -25.412 2.098 14.429 1.00 87.38 222 GLY A O 1
ATOM 1758 N N . THR A 1 223 ? -24.218 2.537 16.281 1.00 89.38 223 THR A N 1
ATOM 1759 C CA . THR A 1 223 ? -23.274 3.462 15.638 1.00 89.38 223 THR A CA 1
ATOM 1760 C C . THR A 1 223 ? -22.016 2.722 15.191 1.00 89.38 223 THR A C 1
ATOM 1762 O O . THR A 1 223 ? -21.771 1.578 15.592 1.00 89.38 223 THR A O 1
ATOM 1765 N N . ALA A 1 224 ? -21.224 3.375 14.340 1.00 92.50 224 ALA A N 1
ATOM 1766 C CA . ALA A 1 224 ? -19.946 2.851 13.899 1.00 92.50 224 ALA A CA 1
ATOM 1767 C C . ALA A 1 224 ? -18.865 3.932 13.886 1.00 92.50 224 ALA A C 1
ATOM 1769 O O . ALA A 1 224 ? -19.170 5.114 13.732 1.00 92.50 224 ALA A O 1
ATOM 1770 N N . SER A 1 225 ? -17.617 3.495 13.996 1.00 93.44 225 SER A N 1
ATOM 1771 C CA . SER A 1 225 ? -16.420 4.291 13.738 1.00 93.44 225 SER A CA 1
ATOM 1772 C C . SER A 1 225 ? -15.519 3.572 12.737 1.00 93.44 225 SER A C 1
ATOM 1774 O O . SER A 1 225 ? -15.706 2.385 12.439 1.00 93.44 225 SER A O 1
ATOM 1776 N N . ILE A 1 226 ? -14.552 4.296 12.177 1.00 94.31 226 ILE A N 1
ATOM 1777 C CA . ILE A 1 226 ? -13.502 3.695 11.348 1.00 94.31 226 ILE A CA 1
ATOM 1778 C C . ILE A 1 226 ? -12.152 3.851 12.024 1.00 94.31 226 ILE A C 1
ATOM 1780 O O . ILE A 1 226 ? -11.876 4.873 12.646 1.00 94.31 226 ILE A O 1
ATOM 1784 N N . SER A 1 227 ? -11.298 2.846 11.865 1.00 92.00 227 SER A N 1
ATOM 1785 C CA . SER A 1 227 ? -9.927 2.881 12.361 1.00 92.00 227 SER A CA 1
ATOM 1786 C C . SER A 1 227 ? -8.925 2.775 11.228 1.00 92.00 227 SER A C 1
ATOM 1788 O O . SER A 1 227 ? -9.056 1.927 10.340 1.00 92.00 227 SER A O 1
ATOM 1790 N N . PHE A 1 228 ? -7.902 3.615 11.295 1.00 91.56 228 PHE A N 1
ATOM 1791 C CA . PHE A 1 228 ? -6.739 3.601 10.428 1.00 91.56 228 PHE A CA 1
ATOM 1792 C C . PHE A 1 228 ? -5.540 3.040 11.186 1.00 91.56 228 PHE A C 1
ATOM 1794 O O . PHE A 1 228 ? -5.221 3.511 12.281 1.00 91.56 228 PHE A O 1
ATOM 1801 N N . ASP A 1 229 ? -4.827 2.102 10.565 1.00 86.56 229 ASP A N 1
ATOM 1802 C CA . ASP A 1 229 ? -3.480 1.768 11.018 1.00 86.56 229 ASP A CA 1
ATOM 1803 C C . ASP A 1 229 ? -2.534 2.892 10.610 1.00 86.56 229 ASP A C 1
ATOM 1805 O O . ASP A 1 229 ? -2.492 3.303 9.444 1.00 86.56 229 ASP A O 1
ATOM 1809 N N . VAL A 1 230 ? -1.760 3.381 11.572 1.00 88.06 230 VAL A N 1
ATOM 1810 C CA . VAL A 1 230 ? -0.775 4.434 11.343 1.00 88.06 230 VAL A CA 1
ATOM 1811 C C . VAL A 1 230 ? 0.605 4.003 11.841 1.00 88.06 230 VAL A C 1
ATOM 1813 O O . VAL A 1 230 ? 0.707 3.388 12.903 1.00 88.06 230 VAL A O 1
ATOM 1816 N N . PRO A 1 231 ? 1.690 4.325 11.107 1.00 82.62 231 PRO A N 1
ATOM 1817 C CA . PRO A 1 231 ? 3.047 3.988 11.543 1.00 82.62 231 PRO A CA 1
ATOM 1818 C C . PRO A 1 231 ? 3.440 4.680 12.851 1.00 82.62 231 PRO A C 1
ATOM 1820 O O . PRO A 1 231 ? 4.137 4.097 13.675 1.00 82.62 231 PRO A O 1
ATOM 1823 N N . ASP A 1 232 ? 2.995 5.927 13.017 1.00 88.25 232 ASP A N 1
ATOM 1824 C CA . ASP A 1 232 ? 3.227 6.735 14.207 1.00 88.25 232 ASP A CA 1
ATOM 1825 C C . ASP A 1 232 ? 1.994 7.603 14.479 1.00 88.25 232 ASP A C 1
ATOM 1827 O O . ASP A 1 232 ? 1.679 8.528 13.720 1.00 88.25 232 ASP A O 1
ATOM 1831 N N . VAL A 1 233 ? 1.270 7.290 15.552 1.00 93.12 233 VAL A N 1
ATOM 1832 C CA . VAL A 1 233 ? 0.048 8.020 15.907 1.00 93.12 233 VAL A CA 1
ATOM 1833 C C . VAL A 1 233 ? 0.345 9.402 16.493 1.00 93.12 233 VAL A C 1
ATOM 1835 O O . VAL A 1 233 ? -0.489 10.296 16.365 1.00 93.12 233 VAL A O 1
ATOM 1838 N N . ASN A 1 234 ? 1.535 9.637 17.058 1.00 94.69 234 ASN A N 1
ATOM 1839 C CA . ASN A 1 234 ? 1.920 10.966 17.538 1.00 94.69 234 ASN A CA 1
ATOM 1840 C C . ASN A 1 234 ? 2.116 11.926 16.363 1.00 94.69 234 ASN A C 1
ATOM 1842 O O . ASN A 1 234 ? 1.582 13.032 16.386 1.00 94.69 234 ASN A O 1
ATOM 1846 N N . VAL A 1 235 ? 2.786 11.480 15.295 1.00 92.38 235 VAL A N 1
ATOM 1847 C CA . VAL A 1 235 ? 2.962 12.278 14.067 1.00 92.38 235 VAL A CA 1
ATOM 1848 C C . VAL A 1 235 ? 1.611 12.643 13.444 1.00 92.38 235 VAL A C 1
ATOM 1850 O O . VAL A 1 235 ? 1.403 13.778 13.005 1.00 92.38 235 VAL A O 1
ATOM 1853 N N . VAL A 1 236 ? 0.674 11.692 13.408 1.00 93.19 236 VAL A N 1
ATOM 1854 C CA . VAL A 1 236 ? -0.687 11.922 12.894 1.00 93.19 236 VAL A CA 1
ATOM 1855 C C . VAL A 1 236 ? -1.432 12.918 13.778 1.00 93.19 236 VAL A C 1
ATOM 1857 O O . VAL A 1 236 ? -2.006 13.877 13.260 1.00 93.19 236 VAL A O 1
ATOM 1860 N N . TYR A 1 237 ? -1.384 12.725 15.096 1.00 96.12 237 TYR A N 1
ATOM 1861 C CA . TYR A 1 237 ? -2.014 13.610 16.069 1.00 96.12 237 TYR A CA 1
ATOM 1862 C C . TYR A 1 237 ? -1.501 15.049 15.952 1.00 96.12 237 TYR A C 1
ATOM 1864 O O . TYR A 1 237 ? -2.310 15.969 15.843 1.00 96.12 237 TYR A O 1
ATOM 1872 N N . GLU A 1 238 ? -0.182 15.257 15.914 1.00 95.62 238 GLU A N 1
ATOM 1873 C CA . GLU A 1 238 ? 0.425 16.587 15.785 1.00 95.62 238 GLU A CA 1
ATOM 1874 C C . GLU A 1 238 ? 0.016 17.273 14.479 1.00 95.62 238 GLU A C 1
ATOM 1876 O O . GLU A 1 238 ? -0.425 18.425 14.486 1.00 95.62 238 GLU A O 1
ATOM 1881 N N . LYS A 1 239 ? 0.103 16.549 13.356 1.00 93.44 239 LYS A N 1
ATOM 1882 C CA . LYS A 1 239 ? -0.268 17.068 12.037 1.00 93.44 239 LYS A CA 1
ATOM 1883 C C . LYS A 1 239 ? -1.736 17.487 11.983 1.00 93.44 239 LYS A C 1
ATOM 1885 O O . LYS A 1 239 ? -2.029 18.593 11.535 1.00 93.44 239 LYS A O 1
ATOM 1890 N N . LEU A 1 240 ? -2.650 16.609 12.396 1.00 94.56 240 LEU A N 1
ATOM 1891 C CA . LEU A 1 240 ? -4.089 16.856 12.291 1.00 94.56 240 LEU A CA 1
ATOM 1892 C C . LEU A 1 240 ? -4.560 17.899 13.311 1.00 94.56 240 LEU A C 1
ATOM 1894 O O . LEU A 1 240 ? -5.334 18.787 12.956 1.00 94.56 240 LEU A O 1
ATOM 1898 N N . SER A 1 241 ? -4.022 17.879 14.533 1.00 95.38 241 SER A N 1
ATOM 1899 C CA . SER A 1 241 ? -4.291 18.926 15.528 1.00 95.38 241 SER A CA 1
ATOM 1900 C C . SER A 1 241 ? -3.826 20.298 15.031 1.00 95.38 241 SER A C 1
ATOM 1902 O O . SER A 1 241 ? -4.547 21.283 15.168 1.00 95.38 241 SER A O 1
ATOM 1904 N N . GLY A 1 242 ? -2.657 20.370 14.379 1.00 95.75 242 GLY A N 1
ATOM 1905 C CA . GLY A 1 242 ? -2.158 21.596 13.744 1.00 95.75 242 GLY A CA 1
ATOM 1906 C C . GLY A 1 242 ? -3.030 22.107 12.589 1.00 95.75 242 GLY A C 1
ATOM 1907 O O . GLY A 1 242 ? -2.948 23.279 12.233 1.00 95.75 242 GLY A O 1
ATOM 1908 N N . GLN A 1 243 ? -3.888 21.251 12.029 1.00 95.00 243 GLN A N 1
ATOM 1909 C CA . GLN A 1 243 ? -4.885 21.593 11.009 1.00 95.00 243 GLN A CA 1
ATOM 1910 C C . GLN A 1 243 ? -6.273 21.895 11.601 1.00 95.00 243 GLN A C 1
ATOM 1912 O O . GLN A 1 243 ? -7.211 22.144 10.849 1.00 95.00 243 GLN A O 1
ATOM 1917 N N . GLY A 1 244 ? -6.410 21.899 12.931 1.00 95.19 244 GLY A N 1
ATOM 1918 C CA . GLY A 1 244 ? -7.664 22.198 13.623 1.00 95.19 244 GLY A CA 1
ATOM 1919 C C . GLY A 1 244 ? -8.622 21.013 13.755 1.00 95.19 244 GLY A C 1
ATOM 1920 O O . GLY A 1 244 ? -9.778 21.223 14.111 1.00 95.19 244 GLY A O 1
ATOM 1921 N N . VAL A 1 245 ? -8.171 19.782 13.486 1.00 95.75 245 VAL A N 1
ATOM 1922 C CA . VAL A 1 245 ? -8.991 18.579 13.691 1.00 95.75 245 VAL A CA 1
ATOM 1923 C C . VAL A 1 245 ? -9.170 18.329 15.198 1.00 95.75 245 VAL A C 1
ATOM 1925 O O . VAL A 1 245 ? -8.168 18.250 15.917 1.00 95.75 245 VAL A O 1
ATOM 1928 N N . PRO A 1 246 ? -10.411 18.195 15.700 1.00 94.56 246 PRO A N 1
ATOM 1929 C CA . PRO A 1 246 ? -10.667 17.927 17.112 1.00 94.56 246 PRO A CA 1
ATOM 1930 C C . PRO A 1 246 ? -10.346 16.470 17.476 1.00 94.56 246 PRO A C 1
ATOM 1932 O O . PRO A 1 246 ? -10.783 15.540 16.801 1.00 94.56 246 PRO A O 1
ATOM 1935 N N . PHE A 1 247 ? -9.625 16.275 18.583 1.00 95.44 247 PHE A N 1
ATOM 1936 C CA . PHE A 1 247 ? -9.363 14.959 19.171 1.00 95.44 247 PHE A CA 1
ATOM 1937 C C . PHE A 1 247 ? -10.139 14.781 20.475 1.00 95.44 247 PHE A C 1
ATOM 1939 O O . PHE A 1 247 ? -9.967 15.558 21.415 1.00 95.44 247 PHE A O 1
ATOM 1946 N N . THR A 1 248 ? -10.953 13.731 20.540 1.00 92.69 248 THR A N 1
ATOM 1947 C CA . THR A 1 248 ? -11.646 13.283 21.756 1.00 92.69 248 THR A CA 1
ATOM 1948 C C . THR A 1 248 ? -10.730 12.428 22.635 1.00 92.69 248 THR A C 1
ATOM 1950 O O . THR A 1 248 ? -10.884 12.414 23.855 1.00 92.69 248 THR A O 1
ATOM 1953 N N . LEU A 1 249 ? -9.719 11.784 22.037 1.00 92.94 249 LEU A N 1
ATOM 1954 C CA . LEU A 1 249 ? -8.670 11.046 22.737 1.00 92.94 249 LEU A CA 1
ATOM 1955 C C . LEU A 1 249 ? -7.300 11.337 22.113 1.00 92.94 249 LEU A C 1
ATOM 1957 O O . LEU A 1 249 ? -7.066 11.067 20.936 1.00 92.94 249 LEU A O 1
ATOM 1961 N N . LYS A 1 250 ? -6.366 11.850 22.915 1.00 96.38 250 LYS A N 1
ATOM 1962 C CA . LYS A 1 250 ? -4.951 11.998 22.524 1.00 96.38 250 LYS A CA 1
ATOM 1963 C C . LYS A 1 250 ? -4.265 10.625 22.456 1.00 96.38 250 LYS A C 1
ATOM 1965 O O . LYS A 1 250 ? -4.770 9.709 23.101 1.00 96.38 250 LYS A O 1
ATOM 1970 N N . PRO A 1 251 ? -3.111 10.475 21.773 1.00 96.69 251 PRO 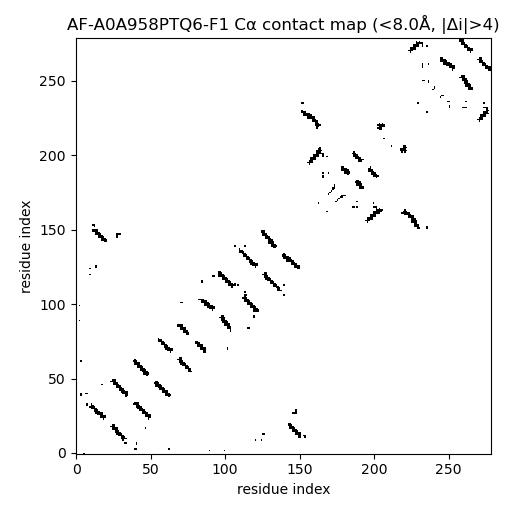A N 1
ATOM 1971 C CA . PRO A 1 251 ? -2.347 9.227 21.769 1.00 96.69 251 PRO A CA 1
ATOM 1972 C C . PRO A 1 251 ? -2.213 8.616 23.172 1.00 96.69 251 PRO A C 1
ATOM 1974 O O . PRO A 1 251 ? -1.546 9.173 24.042 1.00 96.69 251 PRO A O 1
ATOM 1977 N N . THR A 1 252 ? -2.899 7.496 23.403 1.00 95.44 252 THR A N 1
ATOM 1978 C CA . THR A 1 252 ? -3.025 6.841 24.713 1.00 95.44 252 THR A CA 1
ATOM 1979 C C . THR A 1 252 ? -2.831 5.340 24.555 1.00 95.44 252 THR A C 1
ATOM 1981 O O . THR A 1 252 ? -3.398 4.728 23.647 1.00 95.44 252 THR A O 1
ATOM 1984 N N . ALA A 1 253 ? -1.993 4.744 25.406 1.00 92.75 253 ALA A N 1
ATOM 1985 C CA . ALA A 1 253 ? -1.710 3.315 25.350 1.00 92.75 253 ALA A CA 1
ATOM 1986 C C . ALA A 1 253 ? -2.936 2.516 25.803 1.00 92.75 253 ALA A C 1
ATOM 1988 O O . ALA A 1 253 ? -3.578 2.851 26.801 1.00 92.75 253 ALA A O 1
ATOM 1989 N N . ARG A 1 254 ? -3.258 1.449 25.075 1.00 86.38 254 ARG A N 1
ATOM 1990 C CA . ARG A 1 254 ? -4.296 0.492 25.453 1.00 86.38 254 ARG A CA 1
ATOM 1991 C C . ARG A 1 254 ? -3.616 -0.724 26.068 1.00 86.38 254 ARG A C 1
ATOM 1993 O O . ARG A 1 254 ? -3.092 -1.572 25.351 1.00 86.38 254 ARG A O 1
ATOM 2000 N N . GLU A 1 255 ? -3.604 -0.774 27.400 1.00 68.12 255 GLU A N 1
ATOM 2001 C CA . GLU A 1 255 ? -2.835 -1.745 28.202 1.00 68.12 255 GLU A CA 1
ATOM 2002 C C . GLU A 1 255 ? -3.098 -3.217 27.829 1.00 68.12 255 GLU A C 1
ATOM 2004 O O . GLU A 1 255 ? -2.203 -4.043 27.973 1.00 68.12 255 GLU A O 1
ATOM 2009 N N . ASN A 1 256 ? -4.278 -3.534 27.279 1.00 71.06 256 ASN A N 1
ATOM 2010 C CA . ASN A 1 256 ? -4.675 -4.897 26.903 1.00 71.06 256 ASN A CA 1
ATOM 2011 C C . ASN A 1 256 ? -4.616 -5.193 25.394 1.00 71.06 256 ASN A C 1
ATOM 2013 O O . ASN A 1 256 ? -4.903 -6.315 24.987 1.00 71.06 256 ASN A O 1
ATOM 2017 N N . GLU A 1 257 ? -4.275 -4.210 24.560 1.00 71.88 257 GLU A N 1
ATOM 2018 C CA . GLU A 1 257 ? -4.379 -4.325 23.096 1.00 71.88 257 GLU A CA 1
ATOM 2019 C C . GLU A 1 257 ? -3.036 -4.111 22.385 1.00 71.88 257 GLU A C 1
ATOM 2021 O O . GLU A 1 257 ? -2.966 -4.219 21.164 1.00 71.88 257 GLU A O 1
ATOM 2026 N N . SER A 1 258 ? -1.955 -3.829 23.124 1.00 84.88 258 SER A N 1
ATOM 2027 C CA . SER A 1 258 ? -0.622 -3.539 22.566 1.00 84.88 258 SER A CA 1
ATOM 2028 C C . SER A 1 258 ? -0.663 -2.488 21.447 1.00 84.88 258 SER A C 1
ATOM 2030 O O . SER A 1 258 ? 0.046 -2.590 20.445 1.00 84.88 258 SER A O 1
ATOM 2032 N N . ILE A 1 259 ? -1.505 -1.462 21.611 1.00 88.44 259 ILE A N 1
ATOM 2033 C CA . ILE A 1 259 ? -1.621 -0.337 20.678 1.00 88.44 259 ILE A CA 1
ATOM 2034 C C . ILE A 1 259 ? -1.526 1.009 21.396 1.00 88.44 259 ILE A C 1
ATOM 2036 O O . ILE A 1 259 ? -1.870 1.143 22.573 1.00 88.44 259 ILE A O 1
ATOM 2040 N N . LEU A 1 260 ? -1.106 2.027 20.649 1.00 93.50 260 LEU A N 1
ATOM 2041 C CA . LEU A 1 260 ? -1.305 3.436 20.965 1.00 93.50 260 LEU A CA 1
ATOM 2042 C C . LEU A 1 260 ? -2.467 3.947 20.104 1.00 93.50 260 LEU A C 1
ATOM 2044 O O . LEU A 1 260 ? -2.434 3.810 18.882 1.00 93.50 260 LEU A O 1
ATOM 2048 N N . LEU A 1 261 ? -3.500 4.503 20.736 1.00 93.69 261 LEU A N 1
ATOM 2049 C CA . LEU A 1 261 ? -4.727 4.937 20.067 1.00 93.69 261 LEU A CA 1
ATOM 2050 C C . LEU A 1 261 ? -4.939 6.441 20.243 1.00 93.69 261 LEU A C 1
ATOM 2052 O O . LEU A 1 261 ? -4.822 6.959 21.353 1.00 93.69 261 LEU A O 1
ATOM 2056 N N . ALA A 1 262 ? -5.321 7.122 19.168 1.00 95.12 262 ALA A N 1
ATOM 2057 C CA . ALA A 1 262 ? -5.911 8.455 19.213 1.00 95.12 262 ALA A CA 1
ATOM 2058 C C . ALA A 1 262 ? -7.277 8.439 18.517 1.00 95.12 262 ALA A C 1
ATOM 2060 O O . ALA A 1 262 ? -7.481 7.674 17.575 1.00 95.12 262 ALA A O 1
ATOM 2061 N N . VAL A 1 263 ? -8.200 9.282 18.976 1.00 94.88 263 VAL A N 1
ATOM 2062 C CA . VAL A 1 263 ? -9.561 9.374 18.436 1.00 94.88 263 VAL A CA 1
ATOM 2063 C C . VAL A 1 263 ? -9.872 10.827 18.119 1.00 94.88 263 VAL A C 1
ATOM 2065 O O . VAL A 1 263 ? -9.707 11.706 18.968 1.00 94.88 263 VAL A O 1
ATOM 2068 N N . ALA A 1 264 ? -10.300 11.067 16.887 1.00 95.06 264 ALA A N 1
ATOM 2069 C CA . ALA A 1 264 ? -10.740 12.356 16.383 1.00 95.06 264 ALA A CA 1
ATOM 2070 C C . ALA A 1 264 ? -12.185 12.285 15.899 1.00 95.06 264 ALA A C 1
ATOM 2072 O O . ALA A 1 264 ? -12.734 11.200 15.717 1.00 95.06 264 ALA A O 1
ATOM 2073 N N . THR A 1 265 ? -12.780 13.446 15.643 1.00 93.62 265 THR A N 1
ATOM 2074 C CA . THR A 1 265 ? -14.053 13.530 14.925 1.00 93.62 265 THR A CA 1
ATOM 2075 C C . THR A 1 265 ? -13.898 14.334 13.648 1.00 93.62 265 THR A C 1
ATOM 2077 O O . THR A 1 265 ? -13.152 15.317 13.600 1.00 93.62 265 THR A O 1
ATOM 2080 N N . ASP A 1 266 ? -14.627 13.932 12.617 1.00 92.12 266 ASP A N 1
ATOM 2081 C CA . ASP A 1 266 ? -14.768 14.713 11.395 1.00 92.12 266 ASP A CA 1
ATOM 2082 C C . ASP A 1 266 ? -15.713 15.931 11.597 1.00 92.12 266 ASP A C 1
ATOM 2084 O O . ASP A 1 266 ? -16.199 16.155 12.714 1.00 92.12 266 ASP A O 1
ATOM 2088 N N . PRO A 1 267 ? -15.965 16.755 10.558 1.00 93.56 267 PRO A N 1
ATOM 2089 C CA . PRO A 1 267 ? -16.848 17.921 10.663 1.00 93.56 267 PRO A CA 1
ATOM 2090 C C . PRO A 1 267 ? -18.291 17.628 11.106 1.00 93.56 267 PRO A C 1
ATOM 2092 O O . PRO A 1 267 ? -18.944 18.535 11.618 1.00 93.56 267 PRO A O 1
ATOM 2095 N N . ASP A 1 268 ? -18.776 16.398 10.924 1.00 90.56 268 ASP A N 1
ATOM 2096 C CA . ASP A 1 268 ? -20.137 15.965 11.258 1.00 90.56 268 ASP A CA 1
ATOM 2097 C C . ASP A 1 268 ? -20.191 15.149 12.566 1.00 90.56 268 ASP A C 1
ATOM 2099 O O . ASP A 1 268 ? -21.261 14.708 12.991 1.00 90.56 268 ASP A O 1
ATOM 2103 N N . GLY A 1 269 ? -19.047 14.970 13.235 1.00 85.88 269 GLY A N 1
ATOM 2104 C CA . GLY A 1 269 ? -18.938 14.221 14.485 1.00 85.88 269 GLY A CA 1
ATOM 2105 C C . GLY A 1 269 ? -18.693 12.721 14.303 1.00 85.88 269 GLY A C 1
ATOM 2106 O O . GLY A 1 269 ? -18.761 11.983 15.285 1.00 85.88 269 GLY A O 1
ATOM 2107 N N . PHE A 1 270 ? -18.412 12.247 13.084 1.00 90.38 270 PHE A N 1
ATOM 2108 C CA . PHE A 1 270 ? -18.081 10.844 12.841 1.00 90.38 270 PHE A CA 1
ATOM 2109 C C . PHE A 1 270 ? -16.700 10.512 13.410 1.00 90.38 270 PHE A C 1
ATOM 2111 O O . PHE A 1 270 ? -15.728 11.239 13.193 1.00 90.38 270 PHE A O 1
ATOM 2118 N N . GLU A 1 271 ? -16.614 9.407 14.147 1.00 91.69 271 GLU A N 1
ATOM 2119 C CA . GLU A 1 271 ? -15.417 9.047 14.897 1.00 91.69 271 GLU A CA 1
ATOM 2120 C C . GLU A 1 271 ? -14.351 8.389 14.006 1.00 91.69 271 GLU A C 1
ATOM 2122 O O . GLU A 1 271 ? -14.604 7.411 13.291 1.00 91.69 271 GLU A O 1
ATOM 2127 N N . LEU A 1 272 ? -13.134 8.930 14.087 1.00 94.62 272 LEU A N 1
ATOM 2128 C CA . LEU A 1 272 ? -11.942 8.482 13.379 1.00 94.62 272 LEU A CA 1
ATOM 2129 C C . LEU A 1 272 ? -10.900 7.999 14.392 1.00 94.62 272 LEU A C 1
ATOM 2131 O O . LEU A 1 272 ? -10.311 8.793 15.130 1.00 94.62 272 LEU A O 1
ATOM 2135 N N . CYS A 1 273 ? -10.639 6.699 14.397 1.00 93.94 273 CYS A N 1
ATOM 2136 C CA . CYS A 1 273 ? -9.624 6.063 15.225 1.00 93.94 273 CYS A CA 1
ATOM 2137 C C . CYS A 1 273 ? -8.294 5.962 14.466 1.00 93.94 273 CYS A C 1
ATOM 2139 O O . CYS A 1 273 ? -8.253 5.576 13.299 1.00 93.94 273 CYS A O 1
ATOM 2141 N N . PHE A 1 274 ? -7.187 6.268 15.135 1.00 94.00 274 PHE A N 1
ATOM 2142 C CA . PHE A 1 274 ? -5.833 6.094 14.610 1.00 94.00 274 PHE A CA 1
ATOM 2143 C C . PHE A 1 274 ? -5.063 5.182 15.555 1.00 94.00 274 PHE A C 1
ATOM 2145 O O . PHE A 1 274 ? -4.783 5.566 16.692 1.00 94.00 274 PHE A O 1
ATOM 2152 N N . ALA A 1 275 ? -4.746 3.976 15.094 1.00 90.75 275 ALA A N 1
ATOM 2153 C CA . ALA A 1 275 ? -4.093 2.950 15.890 1.00 90.75 275 ALA A CA 1
ATOM 2154 C C . ALA A 1 275 ? -2.669 2.697 15.386 1.00 90.75 275 ALA A C 1
ATOM 2156 O O . ALA A 1 275 ? -2.443 2.402 14.214 1.00 90.75 275 ALA A O 1
ATOM 2157 N N . GLN A 1 276 ? -1.703 2.772 16.295 1.00 90.69 276 GLN A N 1
ATOM 2158 C CA . GLN A 1 276 ? -0.338 2.309 16.077 1.00 90.69 276 GLN A CA 1
ATOM 2159 C C . GLN A 1 276 ? -0.123 1.041 16.901 1.00 90.69 276 GLN A C 1
ATOM 2161 O O . GLN A 1 276 ? -0.271 1.069 18.121 1.00 90.69 276 GLN A O 1
ATOM 2166 N N . ARG A 1 277 ? 0.274 -0.064 16.262 1.00 84.44 277 ARG A N 1
ATOM 2167 C CA . ARG A 1 277 ? 0.699 -1.271 16.986 1.00 84.44 277 ARG A CA 1
ATOM 2168 C C . ARG A 1 277 ? 2.045 -1.043 17.666 1.00 84.44 277 ARG A C 1
ATOM 2170 O O . ARG A 1 277 ? 2.980 -0.536 17.049 1.00 84.44 277 ARG A O 1
ATOM 2177 N N . LEU A 1 278 ? 2.133 -1.437 18.929 1.00 81.19 278 LEU A N 1
ATOM 2178 C CA . LEU A 1 278 ? 3.360 -1.442 19.712 1.00 81.19 278 LEU A CA 1
ATOM 2179 C C . LEU A 1 278 ? 3.974 -2.839 19.573 1.00 81.19 278 LEU A C 1
ATOM 2181 O O . LEU A 1 278 ? 3.407 -3.818 20.055 1.00 81.19 278 LEU A O 1
ATOM 2185 N N . SER A 1 279 ? 5.071 -2.928 18.818 1.00 62.03 279 SER A N 1
ATOM 2186 C CA . SER A 1 279 ? 5.865 -4.153 18.644 1.00 62.03 279 SER A CA 1
ATOM 2187 C C . SER A 1 279 ? 6.725 -4.455 19.861 1.00 62.03 279 SER A C 1
ATOM 2189 O O . SER A 1 279 ? 7.350 -3.480 20.342 1.00 62.03 279 SER A O 1
#

Secondary structure (DSSP, 8-state):
--HHHHHHTT-EEEEEEEE-TTS-EEEEEEEEEEETTTTEEEEEEEEE-TTS-EEEEEEEEEEE-TTS-EEEEEEETTSSS-EEEEEEE----TT-SEEEEEEES-TT-TTS-EEEEEEEE-TTS-EEEEEEEE-TTS--EEEEEEEEEEPS---EEEEEEE-S-HHHHHHIIIIII-PEEEEE-SSEEEEEETTEEEEEES--BPPPSS--TT-TT--BTT-EEEEEE-S-HHHHHHHHHHTT--EEEEEEEETTTTEEEEEEE-TT--EEEEEEE--

Sequence (279 aa):
MNPLKELRKYIGSYKGDGINHEQQPFSGYLCLSELFDSKGMELEFKAIGKDGTIYHAEKSVIAPGIDENLYLWNLNTNSNGMIPHLLKSTQPRNGSQSTFLFGFNNIENQDAFREEIAIDLWSNGEISYSYSWGLPGGNFEERSGAKMKRSTVDRINHVIAMVEDMNRSVEFYRDTVGLNLKFQSDNWTEFEAGSVIFALHGGGQKPKDGRDLNDPHSSVAGTASISFDVPDVNVVYEKLSGQGVPFTLKPTARENESILLAVATDPDGFELCFAQRLS

Nearest PDB structures (foldseek):
  4mym-assembly1_A-2  TM=4.077E-01  e=6.909E-07  Nocardioides sp. JS614
  3r4q-assembly3_E-2  TM=4.231E-01  e=1.840E-05  Agrobacterium fabrum str. C58
  1jif-assembly1_B  TM=3.963E-01  e=1.166E-04  Streptomyces verticillus
  2rbb-assembly1_B  TM=3.944E-01  e=4.657E-04  Paraburkholderia phytofirmans PsJN
  1xrk-assembly1_A  TM=4.010E-01  e=6.334E-04  Streptoalloteichus hindustanus

Solvent-accessible surface area (backbone atoms only — not comparable to full-atom values): 14769 Å² total; per-residue (Å²): 134,60,66,68,68,57,52,59,79,59,53,45,29,29,43,28,54,25,36,40,75,86,71,47,63,26,44,30,37,38,38,32,42,80,28,75,96,76,62,29,32,36,38,37,40,36,33,30,31,92,88,66,49,74,80,39,45,39,48,29,40,38,35,60,47,99,85,66,47,50,29,40,38,36,38,43,75,90,48,99,52,76,46,69,14,41,62,73,45,64,68,55,52,96,87,30,71,36,21,44,32,23,31,29,71,58,88,83,47,54,82,39,65,25,40,34,43,37,44,32,38,33,90,89,61,30,40,34,46,34,37,27,44,18,50,55,79,46,73,74,43,81,38,31,39,29,52,21,43,59,47,80,63,63,51,67,38,33,42,36,34,26,27,62,48,51,69,65,48,49,49,40,43,38,74,70,72,60,38,50,79,72,47,78,56,86,52,45,33,34,25,59,54,84,88,31,36,41,30,41,33,42,74,11,40,67,76,57,97,70,80,71,87,78,50,92,82,63,50,45,34,79,43,68,37,40,27,28,54,25,96,50,38,62,62,46,49,54,55,39,46,74,71,68,48,53,63,87,35,67,74,39,76,38,94,91,68,51,27,34,36,26,29,32,38,51,101,87,63,53,42,41,36,32,37,13,78,61,128

Mean predicted aligned error: 6.38 Å

Foldseek 3Di:
DDVLVVLVVLAFKWWFWKAFLVRAIWIKIWGWAADDPNQWIKIWMWTAHPVRDTPKTWIWIWHADPVRFTWIFIDMPVDPDTATFTFDDFDADPQAPTKTKTKDDDLPPLQAKIKIWIWGAHPLSKTKIWMWIAHRNGDTGTGMITIIDGDQFGDFAEKEFEAAAQVVVCCCCCVVVNWAWDDDDRAKTWTDDDNHIYMYGYQADDDDPDDPVPPPPHRHGGAIAIETEGQDQQVVQVVVVVVVWAWPAHQDDDPPQQWTWTWTADPVRHIYIYIYHHD

Radius of gyration: 23.05 Å; Cα contacts (8 Å, |Δi|>4): 656; chains: 1; bounding box: 60×43×61 Å

pLDDT: mean 92.11, std 9.71, range [47.78, 98.69]

=== Feature glossary ===
Legend for the data blocks above and below:

— What the protein is —

The amino-acid sequence is the protein's primary structure: the linear order of residues from the N-terminus to the C-terminus, written in one-letter code. Everything else here — the 3D coordinates, the secondary structure, the domain annotations — is ultimately a consequence of this string.

Database cross-references. InterPro integrates a dozen domain/family signature databases into unified entries with residue-range hits. GO terms attach function/process/location labels with evidence codes. CATH codes position the fold in a four-level structural taxonomy. Organism is the NCBI-taxonomy species name.

— Where its atoms are —

The mmCIF block holds the 3D Cartesian coordinates of each backbone atom (N, Cα, C, O) in ångströms. mmCIF is the PDB's canonical archive format — a tagged-loop text representation of the atomic model.

The six renders are orthographic views along the three Cartesian axes in both directions. Representation (cartoon, sticks, or surface) and color scheme (sequence-rainbow or by-chain) vary across proteins so the training set covers all the common visualization conventions.

— Local backbone conformation —

Secondary structure is the local, repeating backbone conformation. DSSP classifies it into eight states by reading the hydrogen-bond network: three helix types (H, G, I), two β types (E, B), two non-regular types (T, S), and unstructured coil (-).

SS3 is a coarse helix/strand/coil call (letters a/b/c) made by the P-SEA algorithm from inter-Cα distances and dihedrals. It is less detailed than DSSP but needs only Cα positions.

Backbone dihedral angles. Every residue except chain termini has a φ (preceding-C → N → Cα → C) and a ψ (N → Cα → C → next-N). They are reported in degrees following the IUPAC sign convention. Secondary structure is essentially a statement about which (φ, ψ) basin each residue occupies.

— Global shape and packing —

The geometric summary reports three shape descriptors. Rg (radius of gyration) measures how spread out the Cα atoms are about their centre of mass; compact globular proteins have small Rg, elongated or unfolded ones large. Cα contacts (<8 Å, |i−j|>4) count long-range residue pairs in spatial proximity — high for tightly packed folds, near zero for rods or random coil. The bounding-box extents give the protein's footprint along x, y, z in Å.

Solvent accessibility: the surface area of each residue that a 1.4 Å water probe can touch, in Å². When only backbone atoms are present the absolute values are lower than full-atom SASA (side chains contribute most of the area) and are flagged as backbone-only.

Plot images: a contact map (which residues are close in 3D, as an N×N binary image), a Ramachandran scatter (backbone torsion angles, revealing secondary-structure composition at a glance), and — for AlphaFold structures — a PAE heatmap (pairwise prediction confidence).

— Structural neighborhood —

Foldseek's 3Di representation compresses backbone geometry into a per-residue letter drawn from a learned twenty-state alphabet. It captures the tertiary interaction pattern around each residue — which residues are packed against it in space, regardless of where they are in sequence.

Structural nearest neighbors (via Foldseek easy-search vs the PDB). Reported per hit: target PDB id, E-value, and alignment TM-score. A TM-score above ~0.5 is the conventional threshold for 'same fold'.

— Confidence and disorder —

pLDDT (predicted Local Distance Difference Test) is AlphaFold's per-residue confidence score, ranging from 0 to 100. Values above 90 indicate high confidence (typically well-packed cores); 70–90 is confident; 50–70 low confidence; below 50 usually means the region is disordered or the prediction is unreliable there. AlphaFold stores pLDDT in the mmCIF B-factor column.

For experimental (PDB) structures, the B-factor (temperature factor) quantifies the positional spread of each atom in the crystal — a combination of thermal vibration and static disorder — in units of Å². High B-factors mark flexible loops or poorly resolved regions; low B-factors mark the rigid, well-ordered core.

Predicted Aligned Error (PAE) is an AlphaFold confidence matrix: entry (i, j) is the expected error in the position of residue j, in ångströms, when the prediction is superimposed on the true structure at residue i. Low PAE within a block of residues means that block is internally rigid and well-predicted; high PAE between two blocks means their relative placement is uncertain even if each block individually is confident.